Protein AF-A0A0F9N1C0-F1 (afdb_monomer)

Mean predicted aligned error: 7.87 Å

Sequence (178 aa):
MPGGLVKVCFVMYVRGNIEYGINNFVDNTDGTISDNATGLMWSKADSGTGMNWEDALAWVQVKNIENYLGNDDWRLPNIKELQSIVNYSRAPDITDSAAIDPIFETTELTTDDFPYDNGIYGYYWSSTSHFEGAGADHACYIAFGEALGYMNYGGEIVLQDVHGAGCQRSDPKSGDPT

Solvent-accessible surface area (backbone atoms only — not comparable to full-atom values): 10794 Å² total; per-residue (Å²): 138,91,80,88,74,86,78,86,79,85,81,83,80,84,77,82,62,79,63,69,85,50,77,42,77,40,80,68,85,67,59,37,27,40,28,73,64,80,74,48,75,40,68,28,57,65,82,81,64,91,69,51,53,54,54,49,54,51,50,34,55,50,38,23,76,67,36,46,86,81,40,60,80,66,67,65,43,42,54,66,61,55,56,59,56,43,29,88,93,35,19,28,93,79,60,71,33,50,10,43,59,84,84,47,47,75,54,72,59,70,49,92,85,44,102,54,91,74,45,41,32,56,68,47,68,24,67,33,61,40,74,55,97,94,43,63,60,24,27,27,28,39,24,26,2,57,32,70,43,80,42,74,67,91,85,46,78,42,80,38,68,73,65,38,46,60,31,78,51,67,45,54,37,68,80,80,79,124

pLDDT: mean 86.86, std 13.72, range [46.12, 98.75]

Organism: NCBI:txid412755

Secondary structure (DSSP, 8-state):
--------PPP----S-SSTT---EEE-SSSEEEETTTTEEEESB--SS---HHHHHHHHHHHHHTTGGG-S---PPPHHHHHHTB-TT--HHHHSS-SB-TTSBPPBPPTTS-S-SS--B-EEEEEEEEEETTEEEEEEEEESS--EEEEEETTEEEEEESS-TT-EEEEESSS---

InterPro domains:
  IPR011460 Lcl, C-terminal [PF07603] (31-149)

Foldseek 3Di:
DDDDDDDDDDDDDPPDPPCVLDWDWDDPVLQKIQTPSVRDIDRQEDPLDDDFQQVVQVVLCVCLVVCPSVHNPDDFAAPVVQLSQFQPCDACVRHQDFRGDPSHDWHADAPPPHPDGGFATDKGWHPAFDDDDPDSQKTKIFGRTADWDWDDDPNDTDIDRPATHSDIDIAGRDDDRD

Nearest PDB structures (foldseek):
  5wqv-assembly1_A  TM=4.234E-01  e=7.147E+00  Escherichia coli BW2952
  6yft-assembly1_AA  TM=2.684E-01  e=2.631E+00  Wenzhou levi-like virus 1

Structure (mmCIF, N/CA/C/O backbone):
data_AF-A0A0F9N1C0-F1
#
_entry.id   AF-A0A0F9N1C0-F1
#
loop_
_atom_site.group_PDB
_atom_site.id
_atom_site.type_symbol
_atom_site.label_atom_id
_atom_site.label_alt_id
_atom_site.label_comp_id
_atom_site.label_asym_id
_atom_site.label_entity_id
_atom_site.label_seq_id
_atom_site.pdbx_PDB_ins_code
_atom_site.Cartn_x
_atom_site.Cartn_y
_atom_site.Cartn_z
_atom_site.occupancy
_atom_site.B_iso_or_equiv
_atom_site.auth_seq_id
_atom_site.auth_comp_id
_atom_site.auth_asym_id
_atom_site.auth_atom_id
_atom_site.pdbx_PDB_model_num
ATOM 1 N N . MET A 1 1 ? 33.502 -38.539 -5.978 1.00 46.12 1 MET A N 1
ATOM 2 C CA . MET A 1 1 ? 32.581 -37.393 -5.820 1.00 46.12 1 MET A CA 1
ATOM 3 C C . MET A 1 1 ? 31.607 -37.726 -4.693 1.00 46.12 1 MET A C 1
ATOM 5 O O . MET A 1 1 ? 30.725 -38.541 -4.932 1.00 46.12 1 MET A O 1
ATOM 9 N N . PRO A 1 2 ? 31.798 -37.240 -3.454 1.00 50.47 2 PRO A N 1
ATOM 10 C CA . PRO A 1 2 ? 30.883 -37.542 -2.356 1.00 50.47 2 PRO A CA 1
ATOM 11 C C . PRO A 1 2 ? 29.757 -36.498 -2.257 1.00 50.47 2 PRO A C 1
ATOM 13 O O . PRO A 1 2 ? 30.021 -35.303 -2.344 1.00 50.47 2 PRO A O 1
ATOM 16 N N . GLY A 1 3 ? 28.521 -36.953 -2.006 1.00 52.41 3 GLY A N 1
ATOM 17 C CA . GLY A 1 3 ? 27.583 -36.199 -1.160 1.00 52.41 3 GLY A CA 1
ATOM 18 C C . GLY A 1 3 ? 26.304 -35.603 -1.763 1.00 52.41 3 GLY A C 1
ATOM 19 O O . GLY A 1 3 ? 25.709 -34.748 -1.116 1.00 52.41 3 GLY A O 1
ATOM 20 N N . GLY A 1 4 ? 25.839 -36.012 -2.946 1.00 54.47 4 GLY A N 1
ATOM 21 C CA . GLY A 1 4 ? 24.531 -35.562 -3.448 1.00 54.47 4 GLY A CA 1
ATOM 22 C C . GLY A 1 4 ? 23.372 -36.223 -2.693 1.00 54.47 4 GLY A C 1
ATOM 23 O O . GLY A 1 4 ? 22.970 -37.327 -3.046 1.00 54.47 4 GLY A O 1
ATOM 24 N N . LEU A 1 5 ? 22.839 -35.579 -1.651 1.00 65.94 5 LEU A N 1
ATOM 25 C CA . LEU A 1 5 ? 21.594 -36.015 -1.010 1.00 65.94 5 LEU A CA 1
ATOM 26 C C . LEU A 1 5 ? 20.411 -35.725 -1.941 1.00 65.94 5 LEU A C 1
ATOM 28 O O . LEU A 1 5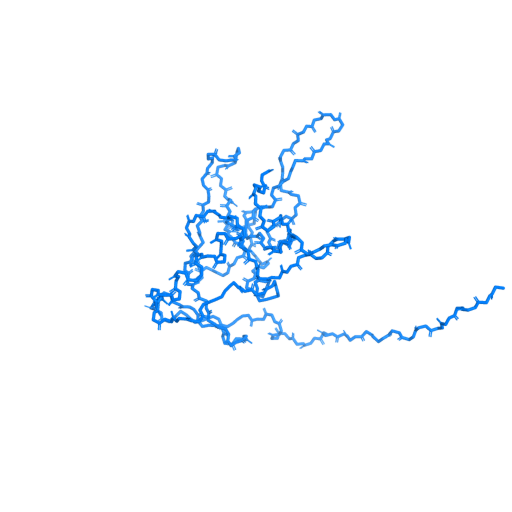 ? 20.224 -34.591 -2.385 1.00 65.94 5 LEU A O 1
ATOM 32 N N . VAL A 1 6 ? 19.592 -36.744 -2.208 1.00 73.19 6 VAL A N 1
ATOM 33 C CA . VAL A 1 6 ? 18.300 -36.581 -2.884 1.00 73.19 6 VAL A CA 1
ATOM 34 C C . VAL A 1 6 ? 17.399 -35.751 -1.970 1.00 73.19 6 VAL A C 1
ATOM 36 O O . VAL A 1 6 ? 17.014 -36.206 -0.894 1.00 73.19 6 VAL A O 1
ATOM 39 N N . LYS A 1 7 ? 17.079 -34.520 -2.376 1.00 66.75 7 LYS A N 1
ATOM 40 C CA . LYS A 1 7 ? 16.093 -33.687 -1.683 1.00 66.75 7 LYS A CA 1
ATOM 41 C C . LYS A 1 7 ? 14.708 -34.031 -2.213 1.00 66.75 7 LYS A C 1
ATOM 43 O O . LYS A 1 7 ? 14.438 -33.868 -3.400 1.00 66.75 7 LYS A O 1
ATOM 48 N N . VAL A 1 8 ? 13.837 -34.503 -1.330 1.00 75.00 8 VAL A N 1
ATOM 49 C CA . VAL A 1 8 ? 12.409 -34.619 -1.623 1.00 75.00 8 VAL A CA 1
ATOM 50 C C . VAL A 1 8 ? 11.790 -33.248 -1.382 1.00 75.00 8 VAL A C 1
ATOM 52 O O . VAL A 1 8 ? 11.724 -32.786 -0.245 1.00 75.00 8 VAL A O 1
ATOM 55 N N . CYS A 1 9 ? 11.378 -32.583 -2.458 1.00 72.25 9 CYS A N 1
ATOM 56 C CA . CYS A 1 9 ? 10.601 -31.352 -2.386 1.00 72.25 9 CYS A CA 1
ATOM 57 C C . CYS A 1 9 ? 9.117 -31.708 -2.475 1.00 72.25 9 CYS A C 1
ATOM 59 O O . CYS A 1 9 ? 8.697 -32.389 -3.410 1.00 72.25 9 CYS A O 1
ATOM 61 N N . PHE A 1 10 ? 8.323 -31.223 -1.526 1.00 73.38 10 PHE A N 1
ATOM 62 C CA . PHE A 1 10 ? 6.870 -31.272 -1.617 1.00 73.38 10 PHE A CA 1
ATOM 63 C C . PHE A 1 10 ? 6.391 -29.957 -2.224 1.00 73.38 10 PHE A C 1
ATOM 65 O O . PHE A 1 10 ? 6.697 -28.885 -1.707 1.00 73.38 10 PHE A O 1
ATOM 72 N N . VAL A 1 11 ? 5.655 -30.040 -3.328 1.00 65.19 11 VAL A N 1
ATOM 73 C CA . VAL A 1 11 ? 4.912 -28.903 -3.874 1.00 65.19 11 VAL A CA 1
ATOM 74 C C . VAL A 1 11 ? 3.458 -29.044 -3.448 1.00 65.19 11 VAL A C 1
ATOM 76 O O . VAL A 1 11 ? 2.825 -30.069 -3.696 1.00 65.19 11 VAL A O 1
ATOM 79 N N . MET A 1 12 ? 2.923 -28.025 -2.782 1.00 64.25 12 MET A N 1
ATOM 80 C CA . MET A 1 12 ? 1.485 -27.917 -2.554 1.00 64.25 12 MET A CA 1
ATOM 81 C C . MET A 1 12 ? 0.879 -27.163 -3.734 1.00 64.25 12 MET A C 1
ATOM 83 O O . MET A 1 12 ? 1.127 -25.973 -3.910 1.00 64.25 12 MET A O 1
ATOM 87 N N . TYR A 1 13 ? 0.089 -27.850 -4.556 1.00 57.56 13 TYR A N 1
ATOM 88 C CA . TYR A 1 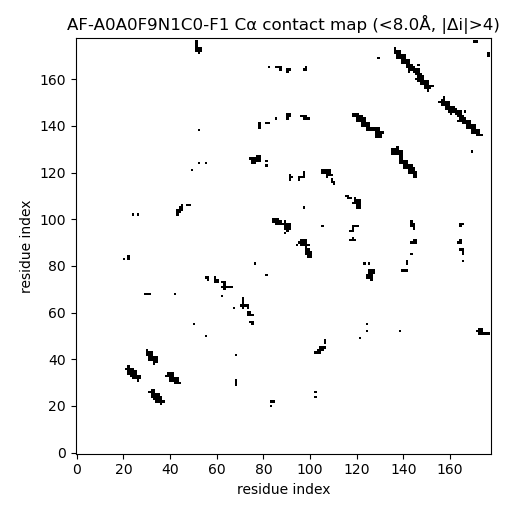13 ? -0.734 -27.186 -5.562 1.00 57.56 13 TYR A CA 1
ATOM 89 C C . TYR A 1 13 ? -1.980 -26.621 -4.873 1.00 57.56 13 TYR A C 1
ATOM 91 O O . TYR A 1 13 ? -2.945 -27.343 -4.654 1.00 57.56 13 TYR A O 1
ATOM 99 N N . VAL A 1 14 ? -1.983 -25.325 -4.564 1.00 63.31 14 VAL A N 1
ATOM 100 C CA . VAL A 1 14 ? -3.166 -24.582 -4.080 1.00 63.31 14 VAL A CA 1
ATOM 101 C C . VAL A 1 14 ? -4.111 -24.214 -5.235 1.00 63.31 14 VAL A C 1
ATOM 103 O O . VAL A 1 14 ? -4.570 -23.086 -5.360 1.00 63.31 14 VAL A O 1
ATOM 106 N N . ARG A 1 15 ? -4.412 -25.163 -6.131 1.00 62.19 15 ARG A N 1
ATOM 107 C CA . ARG A 1 15 ? -5.479 -24.966 -7.127 1.00 62.19 15 ARG A CA 1
ATOM 108 C C . ARG A 1 15 ? -6.811 -25.421 -6.540 1.00 62.19 15 ARG A C 1
ATOM 110 O O . ARG A 1 15 ? -6.914 -26.550 -6.074 1.00 62.19 15 ARG A O 1
ATOM 117 N N . GLY A 1 16 ? -7.817 -24.549 -6.608 1.00 55.53 16 GLY A N 1
ATOM 118 C CA . GLY A 1 16 ? -9.206 -24.853 -6.247 1.00 55.53 16 GLY A CA 1
ATOM 119 C C . GLY A 1 16 ? -9.789 -23.998 -5.123 1.00 55.53 16 GLY A C 1
ATOM 120 O O . GLY A 1 16 ? -11.008 -23.955 -4.997 1.00 55.53 16 GLY A O 1
ATOM 121 N N . ASN A 1 17 ? -8.966 -23.279 -4.351 1.00 60.09 17 ASN A N 1
ATOM 122 C CA . ASN A 1 17 ? -9.481 -22.252 -3.450 1.00 60.09 17 ASN A CA 1
ATOM 123 C C . ASN A 1 17 ? -9.680 -20.953 -4.238 1.00 60.09 17 ASN A C 1
ATOM 125 O O . ASN A 1 17 ? -8.744 -20.172 -4.382 1.00 60.09 17 ASN A O 1
ATOM 129 N N . ILE A 1 18 ? -10.884 -20.763 -4.781 1.00 67.62 18 ILE A N 1
ATOM 130 C CA . ILE A 1 18 ? -11.251 -19.520 -5.470 1.00 67.62 18 ILE A CA 1
ATOM 131 C C . ILE A 1 18 ? -11.403 -18.345 -4.503 1.00 67.62 18 ILE A C 1
ATOM 133 O O . ILE A 1 18 ? -11.363 -17.215 -4.956 1.00 67.62 18 ILE A O 1
ATOM 137 N N . GLU A 1 19 ? -11.564 -18.602 -3.203 1.00 67.62 19 GLU A N 1
ATOM 138 C CA . GLU A 1 19 ? -11.716 -17.569 -2.173 1.00 67.62 19 GLU A CA 1
ATOM 139 C C . GLU A 1 19 ? -10.362 -17.019 -1.706 1.00 67.62 19 GLU A C 1
ATOM 141 O O . GLU A 1 19 ? -10.294 -15.926 -1.148 1.00 67.62 19 GLU A O 1
ATOM 146 N N . TYR A 1 20 ? -9.262 -17.747 -1.944 1.00 59.25 20 TYR A N 1
ATOM 147 C CA . TYR A 1 20 ? -7.925 -17.272 -1.596 1.00 59.25 20 TYR A CA 1
ATOM 148 C C . TYR A 1 20 ? -7.565 -16.041 -2.431 1.00 59.25 20 TYR A C 1
ATOM 150 O O . TYR A 1 20 ? -7.417 -16.137 -3.648 1.00 59.25 20 TYR A O 1
ATOM 158 N N . GLY A 1 21 ? -7.395 -14.901 -1.760 1.00 67.50 21 GLY A N 1
ATOM 159 C CA . GLY A 1 21 ? -7.120 -13.619 -2.410 1.00 67.50 21 GLY A CA 1
ATOM 160 C C . GLY A 1 21 ? -8.369 -12.867 -2.878 1.00 67.50 21 GLY A C 1
ATOM 161 O O . GLY A 1 21 ? -8.228 -11.855 -3.557 1.00 67.50 21 GLY A O 1
ATOM 162 N N . ILE A 1 22 ? -9.579 -13.323 -2.527 1.00 82.88 22 ILE A N 1
ATOM 163 C CA . ILE A 1 22 ? -10.780 -12.489 -2.643 1.00 82.88 22 ILE A CA 1
ATOM 164 C C . ILE A 1 22 ? -10.881 -11.639 -1.380 1.00 82.88 22 ILE A C 1
ATOM 166 O O . ILE A 1 22 ? -11.230 -12.138 -0.310 1.00 82.88 22 ILE A O 1
ATOM 170 N N . ASN A 1 23 ? -10.589 -10.351 -1.520 1.00 89.50 23 ASN A N 1
ATOM 171 C CA . ASN A 1 23 ? -10.806 -9.384 -0.454 1.00 89.50 23 ASN A CA 1
ATOM 172 C C . ASN A 1 23 ? -12.304 -9.194 -0.183 1.00 89.50 23 ASN A C 1
ATOM 174 O O . ASN A 1 23 ? -13.131 -9.279 -1.093 1.00 89.50 23 ASN A O 1
ATOM 178 N N . ASN A 1 24 ? -12.652 -8.909 1.071 1.00 94.31 24 ASN A N 1
ATOM 179 C CA . ASN A 1 24 ? -14.023 -8.609 1.474 1.00 94.31 24 ASN A CA 1
ATOM 180 C C . ASN A 1 24 ? -14.038 -7.309 2.278 1.00 94.31 24 ASN A C 1
ATOM 182 O O . ASN A 1 24 ? -14.092 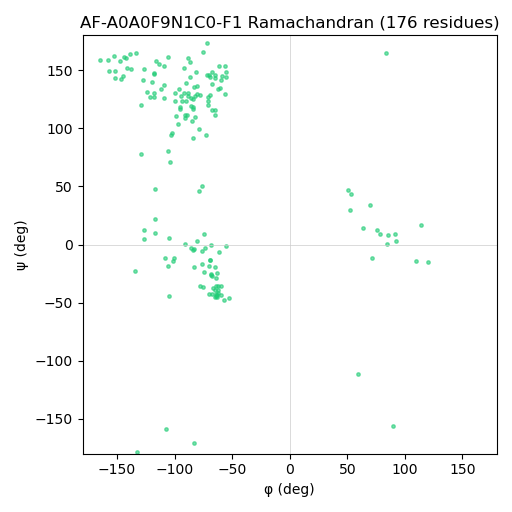-7.323 3.511 1.00 94.31 24 ASN A O 1
ATOM 186 N N . PHE A 1 25 ? -13.946 -6.202 1.542 1.00 97.75 25 PHE A N 1
ATOM 187 C CA . PHE A 1 25 ? -13.893 -4.857 2.094 1.00 97.75 25 PHE A CA 1
ATOM 188 C C . PHE A 1 25 ? -15.286 -4.313 2.417 1.00 97.75 25 PHE A C 1
ATOM 190 O O . PHE A 1 25 ? -16.213 -4.410 1.611 1.00 97.75 25 PHE A O 1
ATOM 197 N N . VAL A 1 26 ? -15.418 -3.695 3.587 1.00 98.38 26 VAL A N 1
ATOM 198 C CA . VAL A 1 26 ? -16.622 -2.989 4.034 1.00 98.38 26 VAL A CA 1
ATOM 199 C C . VAL A 1 26 ? -16.218 -1.599 4.512 1.00 98.38 26 VAL A C 1
ATOM 201 O O . VAL A 1 26 ? -15.426 -1.478 5.442 1.00 98.38 26 VAL A O 1
ATOM 204 N N . ASP A 1 27 ? -16.766 -0.560 3.882 1.00 98.25 27 ASP A N 1
ATOM 205 C CA . ASP A 1 27 ? -16.615 0.826 4.338 1.00 98.25 27 ASP A CA 1
ATOM 206 C C . ASP A 1 27 ? -17.423 1.012 5.629 1.00 98.25 27 ASP A C 1
ATOM 208 O O . ASP A 1 27 ? -18.642 0.813 5.642 1.00 98.25 27 ASP A O 1
ATOM 212 N N . ASN A 1 28 ? -16.747 1.387 6.714 1.00 98.38 28 ASN A N 1
ATOM 213 C CA . ASN A 1 28 ? -17.382 1.610 8.011 1.00 98.38 28 ASN A CA 1
ATOM 214 C C . ASN A 1 28 ? -18.007 3.012 8.122 1.00 98.38 28 ASN A C 1
ATOM 216 O O . ASN A 1 28 ? -18.673 3.319 9.110 1.00 98.38 28 ASN A O 1
ATOM 220 N N . THR A 1 29 ? -17.847 3.864 7.102 1.00 97.75 29 THR A N 1
ATOM 221 C CA . THR A 1 29 ? -18.351 5.247 7.010 1.00 97.75 29 THR A CA 1
ATOM 222 C C . THR A 1 29 ? -17.775 6.219 8.043 1.00 97.75 29 THR A C 1
ATOM 224 O O . THR A 1 29 ? -18.268 7.335 8.198 1.00 97.75 29 THR A O 1
ATOM 227 N N . ASP A 1 30 ? -16.699 5.821 8.718 1.00 97.88 30 ASP A N 1
ATOM 228 C CA . ASP A 1 30 ? -15.969 6.594 9.727 1.00 97.88 30 ASP A CA 1
ATOM 229 C C . ASP A 1 30 ? -14.518 6.901 9.311 1.00 97.88 30 ASP A C 1
ATOM 231 O O . ASP A 1 30 ? -13.735 7.403 10.113 1.00 97.88 30 ASP A O 1
ATOM 235 N N . GLY A 1 31 ? -14.167 6.619 8.052 1.00 98.25 31 GLY A N 1
ATOM 236 C CA . GLY A 1 31 ? -12.806 6.733 7.527 1.00 98.25 31 GLY A CA 1
ATOM 237 C C . GLY A 1 31 ? -11.992 5.440 7.614 1.00 98.25 31 GLY A C 1
ATOM 238 O O . GLY A 1 31 ? -10.827 5.445 7.217 1.00 98.25 31 GLY A O 1
ATOM 239 N N . THR A 1 32 ? -12.581 4.336 8.085 1.00 98.62 32 THR A N 1
ATOM 240 C CA . THR A 1 32 ? -11.948 3.010 8.117 1.00 98.62 32 THR A CA 1
ATOM 241 C C . THR A 1 32 ? -12.632 2.007 7.182 1.00 98.62 32 THR A C 1
ATOM 243 O O . THR A 1 32 ? -13.812 2.129 6.843 1.00 98.62 32 THR A O 1
ATOM 246 N N . ILE A 1 33 ? -11.875 0.993 6.762 1.00 98.75 33 ILE A N 1
ATOM 247 C CA . ILE A 1 33 ? -12.347 -0.135 5.955 1.00 98.75 33 ILE A CA 1
ATOM 248 C C . ILE A 1 33 ? -12.073 -1.427 6.716 1.00 98.75 33 ILE A C 1
ATOM 250 O O . ILE A 1 33 ? -10.932 -1.706 7.081 1.00 98.75 33 ILE A O 1
ATOM 254 N N . SER A 1 34 ? -13.101 -2.250 6.903 1.00 98.19 34 SER A N 1
ATOM 255 C CA . SER A 1 34 ? -12.952 -3.609 7.428 1.00 98.19 34 SER A CA 1
ATOM 256 C C . SER A 1 34 ? -12.631 -4.577 6.292 1.00 98.19 34 SER A C 1
ATOM 258 O O . SER A 1 34 ? -13.398 -4.659 5.336 1.00 98.19 34 SER A O 1
ATOM 260 N N . ASP A 1 35 ? -11.550 -5.347 6.400 1.00 96.88 35 ASP A N 1
ATOM 261 C CA . ASP A 1 35 ? -11.250 -6.464 5.503 1.00 96.88 35 ASP A CA 1
ATOM 262 C C . ASP A 1 35 ? -11.600 -7.793 6.183 1.00 96.88 35 ASP A C 1
ATOM 264 O O . ASP A 1 35 ? -10.815 -8.379 6.932 1.00 96.88 35 ASP A O 1
ATOM 268 N N . ASN A 1 36 ? -12.799 -8.300 5.900 1.00 94.44 36 ASN A N 1
ATOM 269 C CA . ASN A 1 36 ? -13.299 -9.537 6.499 1.00 94.44 36 ASN A CA 1
ATOM 270 C C . ASN A 1 36 ? -12.549 -10.793 6.020 1.00 94.44 36 ASN A C 1
ATOM 272 O O . ASN A 1 36 ? -12.728 -11.856 6.615 1.00 94.44 36 ASN A O 1
ATOM 276 N N . ALA A 1 37 ? -11.744 -10.707 4.952 1.00 91.56 37 ALA A N 1
ATOM 277 C CA . ALA A 1 37 ? -10.955 -11.838 4.468 1.00 91.56 37 ALA A CA 1
ATOM 278 C C . ALA A 1 37 ? -9.702 -12.066 5.329 1.00 91.56 37 ALA A C 1
ATOM 280 O O . ALA A 1 37 ? -9.311 -13.212 5.565 1.00 91.56 37 ALA A O 1
ATOM 281 N N . THR A 1 38 ? -9.091 -10.988 5.827 1.00 91.56 38 THR A N 1
ATOM 282 C CA . THR A 1 38 ? -7.870 -11.039 6.651 1.00 91.56 38 THR A CA 1
ATOM 283 C C . THR A 1 38 ? -8.125 -10.768 8.134 1.00 91.56 38 THR A C 1
ATOM 285 O O . THR A 1 38 ? -7.297 -11.127 8.972 1.00 91.56 38 THR A O 1
ATOM 288 N N . GLY A 1 39 ? -9.271 -10.170 8.472 1.00 93.56 39 GLY A N 1
ATOM 289 C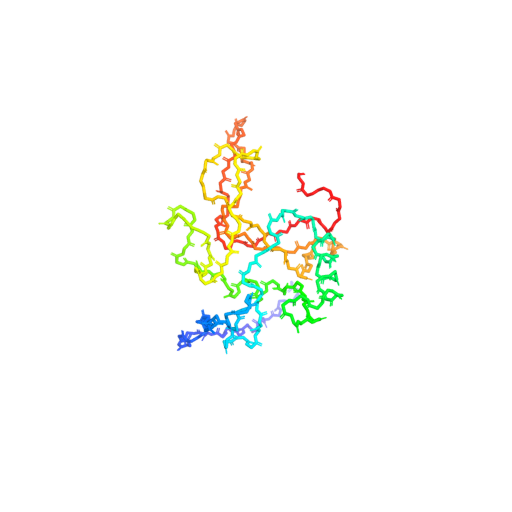 CA . GLY A 1 39 ? -9.580 -9.678 9.814 1.00 93.56 39 GLY A CA 1
ATOM 290 C C . GLY A 1 39 ? -8.868 -8.367 10.160 1.00 93.56 39 GLY A C 1
ATOM 291 O O . GLY A 1 39 ? -8.828 -7.997 11.332 1.00 93.56 39 GLY A O 1
ATOM 292 N N . LEU A 1 40 ? -8.280 -7.691 9.169 1.00 96.62 40 LEU A N 1
ATOM 293 C CA . LEU A 1 40 ? -7.624 -6.399 9.337 1.00 96.62 40 LEU A CA 1
ATOM 294 C C . LEU A 1 40 ? -8.615 -5.243 9.171 1.00 96.62 40 LEU A C 1
ATOM 296 O O . LEU A 1 40 ? -9.671 -5.377 8.552 1.00 96.62 40 LEU A O 1
ATOM 300 N N . MET A 1 41 ? -8.226 -4.087 9.697 1.00 97.88 41 MET A N 1
ATOM 301 C CA . MET A 1 41 ? -8.858 -2.803 9.426 1.00 97.88 41 MET A CA 1
ATOM 302 C C . MET A 1 41 ? -7.822 -1.876 8.799 1.00 97.88 41 MET A C 1
ATOM 304 O O . MET A 1 41 ? -6.661 -1.861 9.211 1.00 97.88 41 MET A O 1
ATOM 308 N N . TRP A 1 42 ? -8.249 -1.104 7.810 1.00 98.31 42 TRP A N 1
ATOM 309 C CA . TRP A 1 42 ? -7.411 -0.166 7.078 1.00 98.31 42 TRP A CA 1
ATOM 310 C C . TRP A 1 42 ? -7.928 1.258 7.265 1.00 98.31 42 TRP A C 1
ATOM 312 O O . TRP A 1 42 ? -9.139 1.468 7.358 1.00 98.31 42 TRP A O 1
ATOM 322 N N . SER A 1 43 ? -7.030 2.247 7.279 1.00 98.12 43 SER A N 1
ATOM 323 C CA . SER A 1 43 ? -7.443 3.624 7.016 1.00 98.12 43 SER A CA 1
ATOM 324 C C . SER A 1 43 ? -7.879 3.726 5.557 1.00 98.12 43 SER A C 1
ATOM 326 O O . SER A 1 43 ? -7.252 3.145 4.670 1.00 98.12 43 SER A O 1
ATOM 328 N N . LYS A 1 44 ? -8.975 4.440 5.303 1.00 98.31 44 LYS A N 1
ATOM 329 C CA . LYS A 1 44 ? -9.495 4.618 3.946 1.00 98.31 44 LYS A CA 1
ATOM 330 C C . LYS A 1 44 ? -8.590 5.511 3.104 1.00 98.31 44 LYS A C 1
ATOM 332 O O . LYS A 1 44 ? -8.336 5.185 1.950 1.00 98.31 44 LYS A O 1
ATOM 337 N N . ALA A 1 45 ? -8.112 6.599 3.700 1.00 96.75 45 ALA A N 1
ATOM 338 C CA . ALA A 1 45 ? -7.151 7.510 3.098 1.00 96.75 45 ALA A CA 1
ATOM 339 C C . ALA A 1 45 ? -5.712 7.118 3.449 1.00 96.75 45 ALA A C 1
ATOM 341 O O . ALA A 1 45 ? -5.446 6.545 4.515 1.00 96.75 45 ALA A O 1
ATOM 342 N N . ASP A 1 46 ? -4.793 7.464 2.551 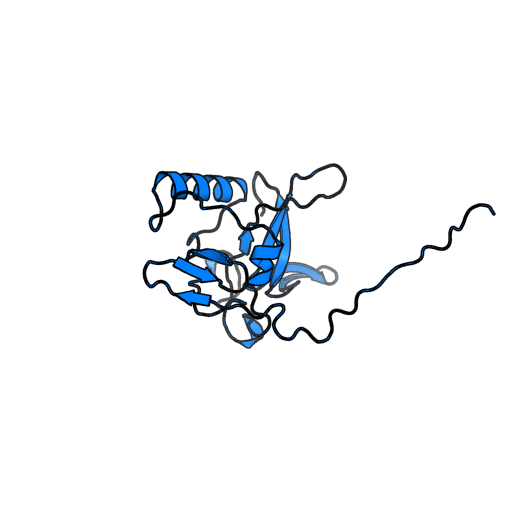1.00 95.12 46 ASP A N 1
ATOM 343 C CA . ASP A 1 46 ? -3.359 7.383 2.795 1.00 95.12 46 ASP A CA 1
ATOM 344 C C . ASP A 1 46 ? -2.803 8.610 3.545 1.00 95.12 46 ASP A C 1
ATOM 346 O O . ASP A 1 46 ? -3.537 9.441 4.084 1.00 95.12 46 ASP A O 1
ATOM 350 N N . SER A 1 47 ? -1.475 8.703 3.640 1.00 93.00 47 SER A N 1
ATOM 351 C CA . SER A 1 47 ? -0.791 9.800 4.326 1.00 93.00 47 SER A CA 1
ATOM 352 C C . SER A 1 47 ? -0.896 11.148 3.610 1.00 93.00 47 SER A C 1
ATOM 354 O O . SER A 1 47 ? -0.528 12.159 4.207 1.00 93.00 47 SER A O 1
ATOM 356 N N . GLY A 1 48 ? -1.334 11.188 2.347 1.00 90.81 48 GLY A N 1
ATOM 357 C CA . GLY A 1 48 ? -1.400 12.400 1.526 1.00 90.81 48 GLY A CA 1
ATOM 358 C C . GLY A 1 48 ? -0.049 12.949 1.058 1.00 90.81 48 GLY A C 1
ATOM 359 O O . GLY A 1 48 ? -0.006 13.841 0.216 1.00 90.81 48 GLY A O 1
ATOM 360 N N . THR A 1 49 ? 1.062 12.451 1.601 1.00 87.81 49 THR A N 1
ATOM 361 C CA . THR A 1 49 ? 2.417 12.932 1.311 1.00 87.81 49 THR A CA 1
ATOM 362 C C . THR A 1 49 ? 3.421 11.787 1.318 1.00 87.81 49 THR A C 1
ATOM 364 O O . THR A 1 49 ? 3.319 10.875 2.148 1.00 87.81 49 THR A O 1
ATOM 367 N N . GLY A 1 50 ? 4.426 11.880 0.444 1.00 87.25 50 GLY A N 1
ATOM 368 C CA . GLY A 1 50 ? 5.587 10.992 0.445 1.00 87.25 50 GLY A CA 1
ATOM 369 C C . GLY A 1 50 ? 6.431 11.148 1.712 1.00 87.25 50 GLY A C 1
ATOM 370 O O . GLY A 1 50 ? 6.529 12.231 2.287 1.00 87.25 50 GLY A O 1
ATOM 371 N N . MET A 1 51 ? 7.019 10.043 2.162 1.00 90.88 51 MET A N 1
ATOM 372 C CA . MET A 1 51 ? 7.811 9.958 3.389 1.00 90.88 51 MET A CA 1
ATOM 373 C C . MET A 1 51 ? 8.852 8.848 3.253 1.00 90.88 51 MET A C 1
ATOM 375 O O . MET A 1 51 ? 8.602 7.847 2.575 1.00 90.88 51 MET A O 1
ATOM 379 N N . ASN A 1 52 ? 10.004 8.997 3.909 1.00 92.94 52 ASN A N 1
ATOM 380 C CA . ASN A 1 52 ? 10.916 7.867 4.081 1.00 92.94 52 ASN A CA 1
ATOM 381 C C . ASN A 1 52 ? 10.332 6.871 5.107 1.00 92.94 52 ASN A C 1
ATOM 383 O O . ASN A 1 52 ? 9.297 7.114 5.736 1.00 92.94 52 ASN A O 1
ATOM 387 N N . TRP A 1 53 ? 10.989 5.727 5.272 1.00 95.19 53 TRP A N 1
ATOM 388 C CA . TRP A 1 53 ? 10.475 4.667 6.137 1.00 95.19 53 TRP A CA 1
ATOM 389 C C . TRP A 1 53 ? 10.452 5.037 7.633 1.00 95.19 53 TRP A C 1
ATOM 391 O O . TRP A 1 53 ? 9.516 4.665 8.345 1.00 95.19 53 TRP A O 1
ATOM 401 N N . GLU A 1 54 ? 11.450 5.777 8.124 1.00 94.56 54 GLU A N 1
ATOM 402 C CA . GLU A 1 54 ? 11.491 6.273 9.508 1.00 94.56 54 GLU A CA 1
ATOM 403 C C . GLU A 1 54 ? 10.348 7.253 9.800 1.00 94.56 54 GLU A C 1
ATOM 405 O O . GLU A 1 54 ? 9.655 7.114 10.812 1.00 94.56 54 GLU A O 1
ATOM 410 N N . ASP A 1 55 ? 10.098 8.186 8.883 1.00 95.12 55 ASP A N 1
ATOM 411 C CA . ASP A 1 55 ? 8.997 9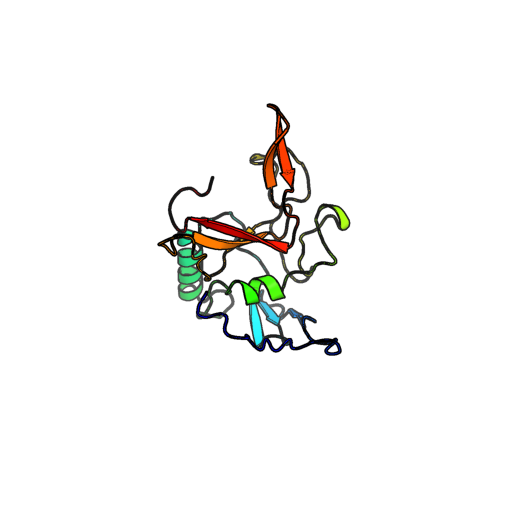.142 8.959 1.00 95.12 55 ASP A CA 1
ATOM 412 C C . ASP A 1 55 ? 7.642 8.426 8.900 1.00 95.12 55 ASP A C 1
ATOM 414 O O . ASP A 1 55 ? 6.725 8.796 9.631 1.00 95.12 55 ASP A O 1
ATOM 418 N N . ALA A 1 56 ? 7.522 7.347 8.120 1.00 96.25 56 ALA A N 1
ATOM 419 C CA . ALA A 1 56 ? 6.322 6.510 8.088 1.00 96.25 56 ALA A CA 1
ATOM 420 C C . ALA A 1 56 ? 6.045 5.815 9.422 1.00 96.25 56 ALA A C 1
ATOM 422 O O . ALA A 1 56 ? 4.907 5.800 9.901 1.00 96.25 56 ALA A O 1
ATOM 423 N N . LEU A 1 57 ? 7.080 5.275 10.069 1.00 96.25 57 LEU A N 1
ATOM 424 C CA . LEU A 1 57 ? 6.937 4.729 11.416 1.00 96.25 57 LEU A CA 1
ATOM 425 C C . LEU A 1 57 ? 6.542 5.810 12.422 1.00 96.25 57 LEU A C 1
ATOM 427 O O . LEU A 1 57 ? 5.635 5.585 13.225 1.00 96.25 57 LEU A O 1
ATOM 431 N N . ALA A 1 58 ? 7.196 6.971 12.378 1.00 96.88 58 ALA A N 1
ATOM 432 C CA . ALA A 1 58 ? 6.898 8.085 13.270 1.00 96.88 58 ALA A CA 1
ATOM 433 C C . ALA A 1 58 ? 5.464 8.600 13.075 1.00 96.88 58 ALA A C 1
ATOM 435 O O . ALA A 1 58 ? 4.758 8.828 14.058 1.00 96.88 58 ALA A O 1
ATOM 436 N N . TRP A 1 59 ? 5.008 8.709 11.826 1.00 97.19 59 TRP A N 1
ATOM 437 C CA . TRP A 1 59 ? 3.652 9.119 11.473 1.00 97.19 59 TRP A CA 1
ATOM 438 C C . TRP A 1 59 ? 2.611 8.208 12.123 1.00 97.19 59 TRP A C 1
ATOM 440 O O . TRP A 1 59 ? 1.706 8.695 12.799 1.00 97.19 59 TRP A O 1
ATOM 450 N N . VAL A 1 60 ? 2.787 6.888 12.020 1.00 97.94 60 VAL A N 1
ATOM 451 C CA . VAL A 1 60 ? 1.903 5.910 12.667 1.00 97.94 60 VAL A CA 1
ATOM 452 C C . VAL A 1 60 ? 1.879 6.091 14.189 1.00 97.94 60 VAL A C 1
ATOM 454 O O . VAL A 1 60 ? 0.808 6.068 14.792 1.00 97.94 60 VAL A O 1
ATOM 457 N N . GLN A 1 61 ? 3.037 6.307 14.827 1.00 98.19 61 GLN A N 1
ATOM 458 C CA . GLN A 1 61 ? 3.081 6.534 16.278 1.00 98.19 61 GLN A CA 1
ATOM 459 C C . GLN A 1 61 ? 2.315 7.798 16.682 1.00 98.19 61 GLN A C 1
ATOM 461 O O . GLN A 1 61 ? 1.601 7.793 17.684 1.00 98.19 61 GLN A O 1
ATOM 466 N N . VAL A 1 62 ? 2.420 8.868 15.889 1.00 98.31 62 VAL A N 1
ATOM 467 C CA . VAL A 1 62 ? 1.640 10.092 16.102 1.00 98.31 62 VAL A CA 1
ATOM 468 C C . VAL A 1 62 ? 0.144 9.809 15.954 1.00 98.31 62 VAL A C 1
ATOM 470 O O . VAL A 1 62 ? -0.625 10.219 16.819 1.00 98.31 62 VAL A O 1
ATOM 473 N N . LYS A 1 63 ? -0.277 9.044 14.937 1.00 98.38 63 LYS A N 1
ATOM 474 C CA . LYS A 1 63 ? -1.689 8.658 14.754 1.00 98.38 63 LYS A CA 1
ATOM 475 C C . LYS A 1 63 ? -2.258 7.864 15.920 1.00 98.38 63 LYS A C 1
ATOM 477 O O . LYS A 1 63 ? -3.398 8.111 16.309 1.00 98.38 63 LYS A O 1
ATOM 482 N N . ASN A 1 64 ? -1.454 7.010 16.541 1.00 98.56 64 ASN A N 1
ATOM 483 C CA . ASN A 1 64 ? -1.866 6.305 17.752 1.00 98.56 64 ASN A CA 1
ATOM 484 C C . ASN A 1 64 ? -2.046 7.246 18.947 1.00 98.56 64 ASN A C 1
ATOM 486 O O . ASN A 1 64 ? -3.047 7.164 19.651 1.00 98.56 64 ASN A O 1
ATOM 490 N N . ILE A 1 65 ? -1.128 8.197 19.144 1.00 98.50 65 ILE A N 1
ATOM 491 C CA . ILE A 1 65 ? -1.248 9.212 20.206 1.00 98.50 65 ILE A CA 1
ATOM 492 C C . ILE A 1 65 ? -2.491 10.093 19.997 1.00 98.50 65 ILE A C 1
ATOM 494 O O . ILE A 1 65 ? -3.141 10.490 20.963 1.00 98.50 65 ILE A O 1
ATOM 498 N N . GLU A 1 66 ? -2.829 10.392 18.742 1.00 98.31 66 GLU A N 1
ATOM 499 C CA . GLU A 1 66 ? -4.000 11.188 18.357 1.00 98.31 66 GLU A CA 1
ATOM 500 C C . GLU A 1 66 ? -5.331 10.419 18.458 1.00 98.31 66 GLU A C 1
ATOM 502 O O . GLU A 1 66 ? -6.385 11.030 18.272 1.00 98.31 66 GLU A O 1
ATOM 507 N N . ASN A 1 67 ? -5.307 9.111 18.754 1.00 98.12 67 ASN A N 1
ATOM 508 C CA . ASN A 1 67 ? -6.466 8.218 18.655 1.00 98.12 67 ASN A CA 1
ATOM 509 C C . ASN A 1 67 ? -7.156 8.341 17.281 1.00 98.12 67 ASN A C 1
ATOM 511 O O . ASN A 1 67 ? -8.372 8.551 17.173 1.00 98.12 67 ASN A O 1
ATOM 515 N N . TYR A 1 68 ? -6.340 8.321 16.224 1.00 98.19 68 TYR A N 1
ATOM 516 C CA . TYR A 1 68 ? -6.762 8.551 14.849 1.00 98.19 68 TYR A CA 1
ATOM 517 C C . TYR A 1 68 ? -7.872 7.575 14.442 1.00 98.19 68 TYR A C 1
ATOM 519 O O . TYR A 1 68 ? -7.764 6.367 14.644 1.00 98.19 68 TYR A O 1
ATOM 527 N N . LEU A 1 69 ? -8.966 8.115 13.893 1.00 98.06 69 LEU A N 1
ATOM 528 C CA . LEU A 1 69 ? -10.177 7.356 13.541 1.00 98.06 69 LEU A CA 1
ATOM 529 C C . LEU A 1 69 ? -10.724 6.507 14.707 1.00 98.06 69 LEU A C 1
ATOM 531 O O . LEU A 1 69 ? -11.308 5.451 14.492 1.00 98.06 69 LEU A O 1
ATOM 535 N N . GLY A 1 70 ? -10.521 6.953 15.950 1.00 98.06 70 GLY A N 1
ATOM 536 C CA . GLY A 1 70 ? -11.005 6.262 17.144 1.00 98.06 70 GLY A CA 1
ATOM 537 C C . GLY A 1 70 ? -10.173 5.054 17.584 1.00 98.06 70 GLY A C 1
ATOM 538 O O . GLY A 1 70 ? -10.630 4.347 18.480 1.00 98.06 70 GLY A O 1
ATOM 539 N N . ASN A 1 71 ? -8.998 4.830 16.985 1.00 98.12 71 ASN A N 1
ATOM 540 C CA . ASN A 1 71 ? -8.110 3.705 17.284 1.00 98.12 71 ASN A CA 1
ATOM 541 C C . ASN A 1 71 ? -6.684 4.191 17.612 1.00 98.12 71 ASN A C 1
ATOM 543 O O . ASN A 1 71 ? -6.233 5.221 17.100 1.00 98.12 71 ASN A O 1
ATOM 547 N N . ASP A 1 72 ? -5.970 3.430 18.444 1.00 98.19 72 ASP A N 1
ATOM 548 C CA . ASP A 1 72 ? -4.618 3.733 18.935 1.00 98.19 72 ASP A CA 1
ATOM 549 C C . ASP A 1 72 ? -3.601 2.595 18.703 1.00 98.19 72 ASP A C 1
ATOM 551 O O . ASP A 1 72 ? -2.485 2.623 19.230 1.00 98.19 72 ASP A O 1
ATOM 555 N N . ASP A 1 73 ? -3.963 1.611 17.879 1.00 97.81 73 ASP A N 1
ATOM 556 C CA . ASP A 1 73 ? -3.177 0.419 17.557 1.00 97.81 73 ASP A CA 1
ATOM 557 C C . ASP A 1 73 ? -2.782 0.324 16.069 1.00 97.81 73 ASP A C 1
ATOM 559 O O . ASP A 1 73 ? -2.415 -0.747 15.570 1.00 97.81 73 ASP A O 1
ATOM 563 N N . TRP A 1 74 ? -2.775 1.457 15.357 1.00 98.44 74 TRP A N 1
ATOM 564 C CA . TRP A 1 74 ? -2.294 1.546 13.982 1.00 98.44 74 TRP A CA 1
ATOM 565 C C . TRP A 1 74 ? -0.833 1.106 13.872 1.00 98.44 74 TRP A C 1
ATOM 567 O O . TRP A 1 74 ? 0.012 1.357 14.738 1.00 98.44 74 TRP A O 1
ATOM 577 N N . ARG A 1 75 ? -0.513 0.465 12.748 1.00 98.25 75 ARG A N 1
ATOM 578 C CA . ARG A 1 75 ? 0.835 0.010 12.398 1.00 98.25 75 ARG A CA 1
ATOM 579 C C . ARG A 1 75 ? 1.044 0.078 10.894 1.00 98.25 75 ARG A C 1
ATOM 581 O O . ARG A 1 75 ? 0.084 -0.027 10.136 1.00 98.25 75 ARG A O 1
ATOM 588 N N . LEU A 1 76 ? 2.303 0.133 10.458 1.00 98.06 76 LEU A N 1
ATOM 589 C CA . LEU A 1 76 ? 2.604 -0.209 9.070 1.00 98.06 76 LEU A CA 1
ATOM 590 C C . LEU A 1 76 ? 2.220 -1.682 8.817 1.00 98.06 76 LEU A C 1
ATOM 592 O O . LEU A 1 76 ? 2.578 -2.558 9.627 1.00 98.06 76 LEU A O 1
ATOM 596 N N . PRO A 1 77 ? 1.527 -1.988 7.708 1.00 97.81 77 PRO A N 1
ATOM 597 C CA . PRO A 1 77 ? 1.244 -3.366 7.333 1.00 97.81 77 PRO A CA 1
ATOM 598 C C . PRO A 1 77 ? 2.556 -4.113 7.089 1.00 97.81 77 PRO A C 1
ATOM 600 O O . PRO A 1 77 ? 3.576 -3.517 6.747 1.00 97.81 77 PRO A O 1
ATOM 603 N N . ASN A 1 78 ? 2.577 -5.428 7.268 1.00 97.44 78 ASN A N 1
ATOM 604 C CA . ASN A 1 78 ? 3.677 -6.220 6.726 1.00 97.44 78 ASN A CA 1
ATOM 605 C C . ASN A 1 78 ? 3.507 -6.367 5.204 1.00 97.44 78 ASN A C 1
ATOM 607 O O . ASN A 1 78 ? 2.436 -6.110 4.656 1.00 97.44 78 ASN A O 1
ATOM 611 N N . ILE A 1 79 ? 4.557 -6.797 4.504 1.00 97.25 79 ILE A N 1
ATOM 612 C CA . ILE A 1 79 ? 4.548 -6.776 3.038 1.00 97.25 79 ILE A CA 1
ATOM 613 C C . ILE A 1 79 ? 3.482 -7.691 2.424 1.00 97.25 79 ILE A C 1
ATOM 615 O O . ILE A 1 79 ? 2.955 -7.388 1.361 1.00 97.25 79 ILE A O 1
ATOM 619 N N . LYS A 1 80 ? 3.108 -8.782 3.106 1.00 95.00 80 LYS A N 1
ATOM 620 C CA . LYS A 1 80 ? 2.065 -9.700 2.625 1.00 95.00 80 LYS A CA 1
ATOM 621 C C . LYS A 1 80 ? 0.667 -9.126 2.811 1.00 95.00 80 LYS A C 1
ATOM 623 O O . LYS A 1 80 ? -0.185 -9.355 1.964 1.00 95.00 80 LYS A O 1
ATOM 628 N N . GLU A 1 81 ? 0.438 -8.398 3.899 1.00 96.19 81 GLU A N 1
ATOM 629 C CA . GLU A 1 81 ? -0.819 -7.674 4.120 1.00 96.19 81 GLU A CA 1
ATOM 630 C C . GLU A 1 81 ? -0.976 -6.577 3.070 1.00 96.19 81 GLU A C 1
ATOM 632 O O . GLU A 1 81 ? -2.019 -6.481 2.432 1.00 96.19 81 GLU A O 1
ATOM 637 N N . LEU A 1 82 ? 0.089 -5.821 2.802 1.00 96.38 82 LEU A N 1
ATOM 638 C CA . LEU A 1 82 ? 0.056 -4.797 1.764 1.00 96.38 82 LEU A CA 1
ATOM 639 C C . LEU A 1 82 ? -0.143 -5.401 0.365 1.00 96.38 82 LEU A C 1
ATOM 641 O O . LEU A 1 82 ? -0.911 -4.883 -0.436 1.00 96.38 82 LEU A O 1
ATOM 645 N N . GLN A 1 83 ? 0.488 -6.542 0.082 1.00 95.19 83 GLN A N 1
ATOM 646 C CA . GLN A 1 83 ? 0.274 -7.247 -1.179 1.00 95.19 83 GLN A CA 1
ATOM 647 C C . GLN A 1 83 ? -1.138 -7.846 -1.297 1.00 95.19 83 GLN A C 1
ATOM 649 O O . GLN A 1 83 ? -1.626 -8.017 -2.412 1.00 95.19 83 GLN A O 1
ATOM 654 N N . SER A 1 84 ? -1.807 -8.154 -0.179 1.00 94.25 84 SER A N 1
ATOM 655 C CA . SER A 1 84 ? -3.165 -8.714 -0.196 1.00 94.25 84 SER A CA 1
ATOM 656 C C . SER A 1 84 ? -4.218 -7.729 -0.704 1.00 94.25 84 SER A C 1
ATOM 658 O O . SER A 1 84 ? -5.194 -8.155 -1.314 1.00 94.25 84 SER A O 1
ATOM 660 N N . ILE A 1 85 ? -3.989 -6.422 -0.547 1.00 95.56 85 ILE A N 1
ATOM 661 C CA . ILE A 1 85 ? -4.915 -5.379 -1.013 1.00 95.56 85 ILE A CA 1
ATOM 662 C C . ILE A 1 85 ? -4.620 -4.893 -2.444 1.00 95.56 85 ILE A C 1
ATOM 664 O O . ILE A 1 85 ? -5.345 -4.047 -2.965 1.00 95.56 85 ILE A O 1
ATOM 668 N N . VAL A 1 86 ? -3.602 -5.446 -3.115 1.00 95.31 86 VAL A N 1
ATOM 669 C CA . VAL A 1 86 ? -3.318 -5.147 -4.528 1.00 95.31 86 VAL A CA 1
ATOM 670 C C . VAL A 1 86 ? -4.407 -5.737 -5.421 1.00 95.31 86 VAL A C 1
ATOM 672 O O . VAL A 1 86 ? -4.698 -6.934 -5.379 1.00 95.31 86 VAL A O 1
ATOM 675 N N . ASN A 1 87 ? -4.964 -4.907 -6.298 1.00 93.88 87 ASN A N 1
ATOM 676 C CA . ASN A 1 87 ? -5.920 -5.315 -7.315 1.00 93.88 87 ASN A CA 1
ATOM 677 C C . ASN A 1 87 ? -5.249 -5.400 -8.693 1.00 93.88 87 ASN A C 1
ATOM 679 O O . ASN A 1 87 ? -5.219 -4.429 -9.441 1.00 93.88 87 ASN A O 1
ATOM 683 N N . TYR A 1 88 ? -4.792 -6.598 -9.066 1.00 91.12 88 TYR A N 1
ATOM 684 C CA . TYR A 1 88 ? -4.116 -6.859 -10.349 1.00 91.12 88 TYR A CA 1
ATOM 685 C C . TYR A 1 88 ? -5.013 -6.752 -11.597 1.00 91.12 88 TYR A C 1
ATOM 687 O O . TYR A 1 88 ? -4.535 -6.964 -12.709 1.00 91.12 88 TYR A O 1
ATOM 695 N N . SER A 1 89 ? -6.309 -6.455 -11.449 1.00 91.94 89 SER A N 1
ATOM 696 C CA . SER A 1 89 ? -7.167 -6.089 -12.590 1.00 91.94 89 SER A CA 1
ATOM 697 C C . SER A 1 89 ? -7.111 -4.595 -12.930 1.00 91.94 89 SER A C 1
ATOM 699 O O . SER A 1 89 ? -7.755 -4.165 -13.886 1.00 91.94 89 SER A O 1
ATOM 701 N N . ARG A 1 90 ? -6.363 -3.813 -12.141 1.00 92.88 90 ARG A N 1
ATOM 702 C CA . ARG A 1 90 ? -6.242 -2.360 -12.236 1.00 92.88 90 ARG A CA 1
ATOM 703 C C . ARG A 1 90 ? -4.773 -1.969 -12.301 1.00 92.88 90 ARG A C 1
ATOM 705 O O . ARG A 1 90 ? -3.945 -2.568 -11.621 1.00 92.88 90 ARG A O 1
ATOM 712 N N . ALA A 1 91 ? -4.478 -0.964 -13.106 1.00 91.31 91 ALA A N 1
ATOM 713 C CA . ALA A 1 91 ? -3.163 -0.350 -13.221 1.00 91.31 91 ALA A CA 1
ATOM 714 C C . ALA A 1 91 ? -3.305 0.995 -13.953 1.00 91.31 91 ALA A C 1
ATOM 716 O O . ALA A 1 91 ? -4.291 1.171 -14.681 1.00 91.31 91 ALA A O 1
ATOM 717 N N . PRO A 1 92 ? -2.346 1.924 -13.810 1.00 89.31 92 PRO A N 1
ATOM 718 C CA . PRO A 1 92 ? -2.372 3.200 -14.526 1.00 89.31 92 PRO A CA 1
ATOM 719 C C . PRO A 1 92 ? -2.551 3.050 -16.044 1.00 89.31 92 PRO A C 1
ATOM 721 O O . PRO A 1 92 ? -3.430 3.674 -16.630 1.00 89.31 92 PRO A O 1
ATOM 724 N N . ASP A 1 93 ? -1.811 2.136 -16.668 1.00 86.62 93 ASP A N 1
ATOM 725 C CA . ASP A 1 93 ? -1.809 1.894 -18.116 1.00 86.62 93 ASP A CA 1
ATOM 726 C C . ASP A 1 93 ? -3.039 1.125 -18.639 1.00 86.62 93 ASP A C 1
ATOM 728 O O . ASP A 1 93 ? -3.315 1.138 -19.842 1.00 86.62 93 ASP A O 1
ATOM 732 N N . ILE A 1 94 ? -3.797 0.463 -17.755 1.00 88.56 94 ILE A N 1
ATOM 733 C CA . ILE A 1 94 ? -4.973 -0.347 -18.120 1.00 88.56 94 ILE A CA 1
ATOM 734 C C . ILE A 1 94 ? -6.289 0.348 -17.769 1.00 88.56 94 ILE A C 1
ATOM 736 O O . ILE A 1 94 ? -7.241 0.308 -18.551 1.00 88.56 94 ILE A O 1
ATOM 740 N N . THR A 1 95 ? -6.376 0.933 -16.576 1.00 91.56 95 THR A N 1
ATOM 741 C CA . THR A 1 95 ? -7.626 1.443 -16.000 1.00 91.56 95 THR A CA 1
ATOM 742 C C . THR A 1 95 ? -7.555 2.899 -15.560 1.00 91.56 95 THR A C 1
ATOM 744 O O . THR A 1 95 ? -8.533 3.359 -14.973 1.00 91.56 95 THR A O 1
ATOM 747 N N . ASP A 1 96 ? -6.445 3.602 -15.820 1.00 90.19 96 ASP A N 1
ATOM 748 C CA . ASP A 1 96 ? -6.234 4.999 -15.406 1.00 90.19 96 ASP A CA 1
ATOM 749 C C . ASP A 1 96 ? -6.477 5.178 -13.896 1.00 90.19 96 ASP A C 1
ATOM 751 O O . ASP A 1 96 ? -7.236 6.031 -13.438 1.00 90.19 96 ASP A O 1
ATOM 755 N N . SER A 1 97 ? -5.949 4.231 -13.110 1.00 91.88 97 SER A N 1
ATOM 756 C CA . SER A 1 97 ? -6.157 4.186 -11.664 1.00 91.88 97 SER A CA 1
ATOM 757 C C . SER A 1 97 ? -5.083 3.389 -10.935 1.00 91.88 97 SER A C 1
ATOM 759 O O . SER A 1 97 ? -4.527 2.448 -11.505 1.00 91.88 97 SER A O 1
ATOM 761 N N . ALA A 1 98 ? -4.927 3.635 -9.634 1.00 94.25 98 ALA A N 1
ATOM 762 C CA . ALA A 1 98 ? -4.118 2.799 -8.756 1.00 94.25 98 ALA A CA 1
ATOM 763 C C . ALA A 1 98 ? -4.550 1.319 -8.798 1.00 94.25 98 ALA A C 1
ATOM 765 O O . ALA A 1 98 ? -5.735 0.992 -8.951 1.00 94.25 98 ALA A O 1
ATOM 766 N N . ALA A 1 99 ? -3.587 0.418 -8.602 1.00 94.88 99 ALA A N 1
ATOM 767 C CA . ALA A 1 99 ? -3.780 -1.027 -8.498 1.00 94.88 99 ALA A CA 1
ATOM 768 C C . ALA A 1 99 ? -4.367 -1.449 -7.136 1.00 94.88 99 ALA A C 1
ATOM 770 O O . ALA A 1 99 ? -3.839 -2.330 -6.458 1.00 94.88 99 ALA A O 1
ATOM 771 N N . ILE A 1 100 ? -5.460 -0.812 -6.713 1.00 95.69 100 ILE A N 1
ATOM 772 C CA . ILE A 1 100 ? -6.196 -1.078 -5.468 1.00 95.69 100 ILE A CA 1
ATOM 773 C C . ILE A 1 100 ? -7.701 -0.942 -5.708 1.00 95.69 100 ILE A C 1
ATOM 775 O O . ILE A 1 100 ? -8.140 -0.358 -6.700 1.00 95.69 100 ILE A O 1
ATOM 779 N N . ASP A 1 101 ? -8.511 -1.527 -4.829 1.00 96.56 101 ASP A N 1
ATOM 780 C CA . ASP A 1 101 ? -9.961 -1.355 -4.873 1.00 96.56 101 ASP A CA 1
ATOM 781 C C . ASP A 1 101 ? -10.362 0.134 -4.693 1.00 96.56 101 ASP A C 1
ATOM 783 O O . ASP A 1 101 ? -9.830 0.788 -3.797 1.00 96.56 101 ASP A O 1
ATOM 787 N N . PRO A 1 102 ? -11.298 0.685 -5.498 1.00 96.12 102 PRO A N 1
ATOM 788 C CA . PRO A 1 102 ? -11.748 2.081 -5.391 1.00 96.12 102 PRO A CA 1
ATOM 789 C C . PRO A 1 102 ? -12.407 2.473 -4.064 1.00 96.12 102 PRO A C 1
ATOM 791 O O . PRO A 1 102 ? -12.742 3.640 -3.874 1.00 96.12 102 PRO A O 1
ATOM 794 N N . ILE A 1 103 ? -12.654 1.516 -3.166 1.00 97.56 103 ILE A N 1
ATOM 795 C CA . ILE A 1 103 ? -13.056 1.817 -1.792 1.00 97.56 103 ILE A CA 1
ATOM 796 C C . ILE A 1 103 ? -11.962 2.577 -1.023 1.00 97.56 103 ILE A C 1
ATOM 798 O O . ILE A 1 103 ? -12.292 3.299 -0.087 1.00 97.56 103 ILE A O 1
ATOM 802 N N . PHE A 1 104 ? -10.690 2.441 -1.417 1.00 97.56 104 PHE A N 1
ATOM 803 C CA . PHE A 1 104 ? -9.564 3.185 -0.855 1.00 97.56 104 PHE A CA 1
ATOM 804 C C . PHE A 1 104 ? -9.380 4.539 -1.551 1.00 97.56 104 PHE A C 1
ATOM 806 O O . PHE A 1 104 ? -9.546 4.666 -2.764 1.00 97.56 104 PHE A O 1
ATOM 813 N N . GLU A 1 105 ? -8.987 5.546 -0.776 1.00 95.62 105 GLU A N 1
ATOM 814 C CA . GLU A 1 105 ? -8.639 6.882 -1.253 1.00 95.62 105 GLU A CA 1
ATOM 815 C C . GLU A 1 105 ? -7.117 6.972 -1.409 1.00 95.62 105 GLU A C 1
ATOM 817 O O . GLU A 1 105 ? -6.379 7.081 -0.429 1.00 95.62 105 GLU A O 1
ATOM 822 N N . THR A 1 106 ? -6.648 6.899 -2.656 1.00 92.62 106 THR A N 1
ATOM 82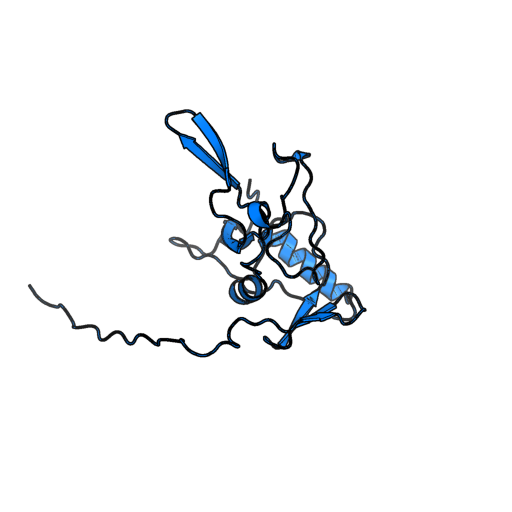3 C CA . THR A 1 106 ? -5.225 7.005 -2.997 1.00 92.62 106 THR A CA 1
ATOM 824 C C . THR A 1 106 ? -4.890 8.400 -3.492 1.00 92.62 106 THR A C 1
ATOM 826 O O . THR A 1 106 ? -5.537 8.897 -4.418 1.00 92.62 106 THR A O 1
ATOM 829 N N . THR A 1 107 ? -3.842 8.995 -2.936 1.00 90.50 107 THR A N 1
ATOM 830 C CA . THR A 1 107 ? -3.322 10.275 -3.410 1.00 90.50 107 THR A CA 1
ATOM 831 C C . THR A 1 107 ? -2.645 10.097 -4.771 1.00 90.50 107 THR A C 1
ATOM 833 O O . THR A 1 107 ? -1.726 9.289 -4.922 1.00 90.50 107 THR A O 1
ATOM 836 N N . GLU A 1 108 ? -3.110 10.851 -5.768 1.00 85.81 108 GLU A N 1
ATOM 837 C CA . GLU A 1 108 ? -2.443 10.985 -7.065 1.00 85.81 108 GLU A CA 1
ATOM 838 C C . GLU A 1 108 ? -1.298 11.995 -6.937 1.00 85.81 108 GLU A C 1
ATOM 840 O O . GLU A 1 108 ? -1.470 13.087 -6.390 1.00 85.81 108 GLU A O 1
ATOM 845 N N . LEU A 1 109 ? -0.114 11.604 -7.397 1.00 78.31 109 LEU A N 1
ATOM 846 C CA . LEU A 1 109 ? 1.085 12.428 -7.339 1.00 78.31 109 LEU A CA 1
ATOM 847 C C . LEU A 1 109 ? 1.158 13.297 -8.598 1.00 78.31 109 LEU A C 1
ATOM 849 O O . LEU A 1 109 ? 1.013 12.803 -9.713 1.00 78.31 109 LEU A O 1
ATOM 853 N N . THR A 1 110 ? 1.379 14.601 -8.423 1.00 68.50 110 THR A N 1
ATOM 854 C CA . THR A 1 110 ? 1.461 15.558 -9.535 1.00 68.50 110 THR A CA 1
ATOM 855 C C . THR A 1 110 ? 2.870 15.648 -10.125 1.00 68.50 110 THR A C 1
ATOM 857 O O . THR A 1 110 ? 3.864 15.397 -9.449 1.00 68.50 110 THR A O 1
ATOM 860 N N . THR A 1 111 ? 2.943 16.087 -11.382 1.00 57.00 111 THR A N 1
ATOM 861 C CA . THR A 1 111 ? 4.107 16.149 -12.292 1.00 57.00 111 THR A CA 1
ATOM 862 C C . THR A 1 111 ? 5.361 16.896 -11.841 1.00 57.00 111 THR A C 1
ATOM 864 O O . THR A 1 111 ? 6.325 16.955 -12.602 1.00 57.00 111 THR A O 1
ATOM 867 N N . ASP A 1 112 ? 5.390 17.502 -10.656 1.00 55.84 112 ASP A N 1
ATOM 868 C CA . ASP A 1 112 ? 6.565 18.275 -10.229 1.00 55.84 112 ASP A CA 1
ATOM 869 C C . ASP A 1 112 ? 7.811 17.378 -10.046 1.00 55.84 112 ASP A C 1
ATOM 871 O O . ASP A 1 112 ? 8.935 17.868 -10.169 1.00 55.84 112 ASP A O 1
ATOM 875 N N . ASP A 1 113 ? 7.611 16.062 -9.885 1.00 52.97 113 ASP A N 1
ATOM 876 C CA . ASP A 1 113 ? 8.672 15.057 -9.730 1.00 52.97 113 ASP A CA 1
ATOM 877 C C . ASP A 1 113 ? 8.863 14.131 -10.954 1.00 52.97 113 ASP A C 1
ATOM 879 O O . ASP A 1 113 ? 9.865 13.415 -11.035 1.00 52.97 113 ASP A O 1
ATOM 883 N N . PHE A 1 114 ? 7.948 14.138 -11.938 1.00 59.25 114 PHE A N 1
ATOM 884 C CA . PHE A 1 114 ? 7.949 13.171 -13.047 1.00 59.25 114 PHE A CA 1
ATOM 885 C C . PHE A 1 114 ? 7.439 13.760 -14.375 1.00 59.25 114 PHE A C 1
ATOM 887 O O . PHE A 1 114 ? 6.478 14.523 -14.390 1.00 59.25 114 PHE A O 1
ATOM 894 N N . PRO A 1 115 ? 8.023 13.375 -15.528 1.00 57.94 115 PRO A N 1
ATOM 895 C CA . PRO A 1 115 ? 7.689 13.942 -16.839 1.00 57.94 115 PRO A CA 1
ATOM 896 C C . PRO A 1 115 ? 6.339 13.473 -17.423 1.00 57.94 115 PRO A C 1
ATOM 898 O O . PRO A 1 115 ? 6.072 13.742 -18.596 1.00 57.94 115 PRO A O 1
ATOM 901 N N . TYR A 1 116 ? 5.513 12.758 -16.654 1.00 60.19 116 TYR A N 1
ATOM 902 C CA . TYR A 1 116 ? 4.259 12.155 -17.110 1.00 60.19 116 TYR A CA 1
ATOM 903 C C . TYR A 1 116 ? 3.072 12.737 -16.343 1.00 60.19 116 TYR A C 1
ATOM 905 O O . TYR A 1 116 ? 3.106 12.793 -15.120 1.00 60.19 116 TYR A O 1
ATOM 913 N N . ASP A 1 117 ? 2.041 13.162 -17.080 1.00 54.31 117 ASP A N 1
ATOM 914 C CA . ASP A 1 117 ? 0.905 13.939 -16.555 1.00 54.31 117 ASP A CA 1
ATOM 915 C C . ASP A 1 117 ? -0.093 13.125 -15.715 1.00 54.31 117 ASP A C 1
ATOM 917 O O . ASP A 1 117 ? -0.789 13.712 -14.895 1.00 54.31 117 ASP A O 1
ATOM 921 N N . ASN A 1 118 ? -0.170 11.800 -15.888 1.00 57.25 118 ASN A N 1
ATOM 922 C CA . ASN A 1 118 ? -1.239 10.976 -15.311 1.00 57.25 118 ASN A CA 1
ATOM 923 C C . ASN A 1 118 ? -0.709 9.624 -14.804 1.00 57.25 118 ASN A C 1
ATOM 925 O O . ASN A 1 118 ? 0.238 9.081 -15.374 1.00 57.25 118 ASN A O 1
ATOM 929 N N . GLY A 1 119 ? -1.374 9.044 -13.797 1.00 61.88 119 GLY A N 1
ATOM 930 C CA . GLY A 1 119 ? -1.182 7.636 -13.419 1.00 61.88 119 GLY A CA 1
ATOM 931 C C . GLY A 1 119 ? -0.116 7.361 -12.352 1.00 61.88 119 GLY A C 1
ATOM 932 O O . GLY A 1 119 ? 0.202 6.199 -12.075 1.00 61.88 119 GLY A O 1
ATOM 933 N N . ILE A 1 120 ? 0.421 8.405 -11.720 1.00 76.56 120 ILE A N 1
ATOM 934 C CA . ILE A 1 120 ? 1.408 8.261 -10.651 1.00 76.56 120 ILE A CA 1
ATOM 935 C C . ILE A 1 120 ? 0.675 8.189 -9.315 1.00 76.56 120 ILE A C 1
ATOM 937 O O . ILE A 1 120 ? 0.094 9.160 -8.837 1.00 76.56 120 ILE A O 1
ATOM 941 N N . TYR A 1 121 ? 0.722 7.017 -8.696 1.00 88.00 121 TYR A N 1
ATOM 942 C CA . TYR A 1 121 ? 0.165 6.780 -7.369 1.00 88.00 121 TYR A CA 1
ATOM 943 C C . TYR A 1 121 ? 1.271 6.421 -6.389 1.00 88.00 121 TYR A C 1
ATOM 945 O O . TYR A 1 121 ? 2.340 5.946 -6.779 1.00 88.00 121 TYR A O 1
ATOM 953 N N . GLY A 1 122 ? 0.987 6.632 -5.106 1.00 85.12 122 GLY A N 1
ATOM 954 C CA . GLY A 1 122 ? 1.937 6.399 -4.031 1.00 85.12 122 GLY A CA 1
ATOM 955 C C . GLY A 1 122 ? 2.503 4.976 -3.972 1.00 85.12 122 GLY A C 1
ATOM 956 O O . GLY A 1 122 ? 1.886 3.978 -4.368 1.00 85.12 122 GLY A O 1
ATOM 957 N N . TYR A 1 123 ? 3.706 4.898 -3.411 1.00 91.62 123 TYR A N 1
ATOM 958 C CA . TYR A 1 123 ? 4.294 3.665 -2.908 1.00 91.62 123 TYR A CA 1
ATOM 959 C C . TYR A 1 123 ? 4.024 3.590 -1.410 1.00 91.62 123 TYR A C 1
ATOM 961 O O . TYR A 1 123 ? 4.243 4.568 -0.694 1.00 91.62 123 TYR A O 1
ATOM 969 N N . TYR A 1 124 ? 3.575 2.438 -0.918 1.00 95.75 124 TYR A N 1
ATOM 970 C CA . TYR A 1 124 ? 3.240 2.297 0.498 1.00 95.75 124 TYR A CA 1
ATOM 971 C C . TYR A 1 124 ? 4.253 1.418 1.215 1.00 95.75 124 TYR A C 1
ATOM 973 O O . TYR A 1 124 ? 4.527 0.283 0.821 1.00 95.75 124 TYR A O 1
ATOM 981 N N . TRP A 1 125 ? 4.814 1.958 2.292 1.00 97.25 125 TRP A N 1
ATOM 982 C CA . TRP A 1 125 ? 5.789 1.263 3.117 1.00 97.25 125 TRP A CA 1
ATOM 983 C C . TRP A 1 125 ? 5.175 0.102 3.888 1.00 97.25 125 TRP A C 1
ATOM 985 O O . TRP A 1 125 ? 4.066 0.183 4.416 1.00 97.25 125 TRP A O 1
ATOM 995 N N . SER A 1 126 ? 5.958 -0.964 4.031 1.00 97.62 126 SER A N 1
ATOM 996 C CA . SER A 1 126 ? 5.665 -2.042 4.964 1.00 97.62 126 SER A CA 1
ATOM 997 C C . SER A 1 126 ? 6.587 -1.997 6.185 1.00 97.62 126 SER A C 1
ATOM 999 O O . SER A 1 126 ? 7.690 -1.454 6.154 1.00 97.62 126 SER A O 1
ATOM 1001 N N . SER A 1 127 ? 6.185 -2.665 7.262 1.00 96.81 127 SER A N 1
ATOM 1002 C CA . SER A 1 127 ? 7.048 -2.973 8.411 1.00 96.81 127 SER A CA 1
ATOM 1003 C C . SER A 1 127 ? 8.070 -4.085 8.120 1.00 96.81 127 SER A C 1
ATOM 1005 O O . SER A 1 127 ? 8.887 -4.428 8.977 1.00 96.81 127 SER A O 1
ATOM 1007 N N . THR A 1 128 ? 8.038 -4.687 6.926 1.00 96.81 128 THR A N 1
ATOM 1008 C CA . THR A 1 128 ? 8.926 -5.796 6.566 1.00 96.81 128 THR A CA 1
ATOM 1009 C C . THR A 1 128 ? 10.276 -5.272 6.110 1.00 96.81 128 THR A C 1
ATOM 1011 O O . THR A 1 128 ? 10.367 -4.441 5.214 1.00 96.81 128 THR A O 1
ATOM 1014 N N . SER A 1 129 ? 11.341 -5.792 6.716 1.00 94.88 129 SER A N 1
ATOM 1015 C CA . SER A 1 129 ? 12.702 -5.476 6.288 1.00 94.88 129 SER A CA 1
ATOM 1016 C C . SER A 1 129 ? 13.092 -6.318 5.079 1.00 94.88 129 SER A C 1
ATOM 1018 O O . SER A 1 129 ? 12.865 -7.530 5.085 1.00 94.88 129 SER A O 1
ATOM 1020 N N . HIS A 1 130 ? 13.728 -5.698 4.089 1.00 90.81 130 HIS A N 1
ATOM 1021 C CA . HIS A 1 130 ? 14.420 -6.437 3.045 1.00 90.81 130 HIS A CA 1
ATOM 1022 C C . HIS A 1 130 ? 15.816 -6.787 3.563 1.00 90.81 130 HIS A C 1
ATOM 1024 O O . HIS A 1 130 ? 16.599 -5.907 3.916 1.00 90.81 130 HIS A O 1
ATOM 1030 N N . PHE A 1 131 ? 16.089 -8.085 3.691 1.00 86.44 131 PHE A N 1
ATOM 1031 C CA . PHE A 1 131 ? 17.407 -8.571 4.076 1.00 86.44 131 PHE A CA 1
ATOM 1032 C C . PHE A 1 131 ? 18.234 -8.823 2.816 1.00 86.44 131 PHE A C 1
ATOM 1034 O O . PHE A 1 131 ? 17.976 -9.792 2.099 1.00 86.44 131 PHE A O 1
ATOM 1041 N N . GLU A 1 132 ? 19.232 -7.977 2.576 1.00 72.62 132 GLU A N 1
ATOM 1042 C CA . GLU A 1 132 ? 20.175 -8.121 1.470 1.00 72.62 132 GLU A CA 1
ATOM 1043 C C . GLU A 1 132 ? 21.615 -8.159 2.004 1.00 72.62 132 GLU A C 1
ATOM 1045 O O . GLU A 1 132 ? 22.032 -7.357 2.841 1.00 72.62 132 GLU A O 1
ATOM 1050 N N . GLY A 1 133 ? 22.397 -9.145 1.554 1.00 74.00 133 GLY A N 1
ATOM 1051 C CA . GLY A 1 133 ? 23.778 -9.323 2.001 1.00 74.00 133 GLY A CA 1
ATOM 1052 C C . GLY A 1 133 ? 23.905 -9.530 3.517 1.00 74.00 133 GLY A C 1
ATOM 1053 O O . GLY A 1 133 ? 23.549 -10.588 4.035 1.00 74.00 133 GLY A O 1
ATOM 1054 N N . ALA A 1 134 ? 24.487 -8.548 4.212 1.00 64.31 134 ALA A N 1
ATOM 1055 C CA . ALA A 1 134 ? 24.805 -8.615 5.641 1.00 64.31 134 ALA A CA 1
ATOM 1056 C C . ALA A 1 134 ? 23.858 -7.791 6.541 1.00 64.31 134 ALA A C 1
ATOM 1058 O O . ALA A 1 134 ? 24.119 -7.696 7.742 1.00 64.31 134 ALA A O 1
ATOM 1059 N N . GLY A 1 135 ? 22.789 -7.194 5.997 1.00 80.31 135 GLY A N 1
ATOM 1060 C CA . GLY A 1 135 ? 21.954 -6.237 6.727 1.00 80.31 135 GLY A CA 1
ATOM 1061 C C . GLY A 1 135 ? 20.463 -6.299 6.398 1.00 80.31 135 GLY A C 1
ATOM 1062 O O . GLY A 1 135 ? 20.038 -6.837 5.383 1.00 80.31 135 GLY A O 1
ATOM 1063 N N . ALA A 1 136 ? 19.669 -5.738 7.311 1.00 87.25 136 ALA A N 1
ATOM 1064 C CA . ALA A 1 136 ? 18.247 -5.438 7.143 1.00 87.25 136 ALA A CA 1
ATOM 1065 C C . ALA A 1 136 ? 18.042 -3.918 7.249 1.00 87.25 136 ALA A C 1
ATOM 1067 O O . ALA A 1 136 ? 17.223 -3.437 8.034 1.00 87.25 136 ALA A O 1
ATOM 1068 N N . ASP A 1 137 ? 18.869 -3.169 6.529 1.00 90.75 137 ASP A N 1
ATOM 1069 C CA . ASP A 1 137 ? 18.883 -1.707 6.455 1.00 90.75 137 ASP A CA 1
ATOM 1070 C C . ASP A 1 137 ? 17.885 -1.148 5.431 1.00 90.75 137 ASP A C 1
ATOM 1072 O O . ASP A 1 137 ? 17.673 0.057 5.400 1.00 90.75 137 ASP A O 1
ATOM 1076 N N . HIS A 1 138 ? 17.212 -2.015 4.670 1.00 93.00 138 HIS A N 1
ATOM 1077 C CA . HIS A 1 138 ? 16.152 -1.659 3.731 1.00 93.00 138 HIS A CA 1
ATOM 1078 C C . HIS A 1 138 ? 14.782 -2.127 4.235 1.00 93.00 138 HIS A C 1
ATOM 1080 O O . HIS A 1 138 ? 14.663 -3.106 4.986 1.00 93.00 138 HIS A O 1
ATOM 1086 N N . ALA A 1 139 ? 13.727 -1.442 3.810 1.00 95.12 139 ALA A N 1
ATOM 1087 C CA . ALA A 1 139 ? 12.345 -1.842 4.043 1.00 95.12 139 ALA A CA 1
ATOM 1088 C C . ALA A 1 139 ? 11.633 -2.109 2.720 1.00 95.12 139 ALA A C 1
ATOM 1090 O O . ALA A 1 139 ? 11.927 -1.473 1.714 1.00 95.12 139 ALA A O 1
ATOM 1091 N N . CYS A 1 140 ? 10.709 -3.067 2.711 1.00 96.38 140 CYS A N 1
ATOM 1092 C CA . CYS A 1 140 ? 9.905 -3.350 1.530 1.00 96.38 140 CYS A CA 1
ATOM 1093 C C . CYS A 1 140 ? 8.728 -2.375 1.424 1.00 96.38 140 CYS A C 1
ATOM 1095 O O . CYS A 1 140 ? 8.132 -2.004 2.441 1.00 96.38 140 CYS A O 1
ATOM 1097 N N . TYR A 1 141 ? 8.323 -2.073 0.199 1.00 96.19 141 TYR A N 1
ATOM 1098 C CA . TYR A 1 141 ? 7.087 -1.369 -0.134 1.00 96.19 141 TYR A CA 1
ATOM 1099 C C . TYR A 1 141 ? 6.424 -2.002 -1.360 1.00 96.19 141 TYR A C 1
ATOM 1101 O O . TYR A 1 141 ? 7.056 -2.776 -2.086 1.00 96.19 141 TYR A O 1
ATOM 1109 N N . ILE A 1 142 ? 5.149 -1.679 -1.576 1.00 96.88 142 ILE A N 1
ATOM 1110 C CA . ILE A 1 142 ? 4.421 -2.012 -2.807 1.00 96.88 142 ILE A CA 1
ATOM 1111 C C . ILE A 1 142 ? 4.118 -0.721 -3.566 1.00 96.88 142 ILE A C 1
ATOM 1113 O O . ILE A 1 142 ? 3.644 0.248 -2.967 1.00 96.88 142 ILE A O 1
ATOM 1117 N N . ALA A 1 143 ? 4.373 -0.717 -4.873 1.00 94.19 143 ALA A N 1
ATOM 1118 C CA . ALA A 1 143 ? 3.944 0.357 -5.761 1.00 94.19 143 ALA A CA 1
ATOM 1119 C C . ALA A 1 143 ? 2.500 0.118 -6.212 1.00 94.19 143 ALA A C 1
ATOM 1121 O O . ALA A 1 143 ? 2.204 -0.947 -6.748 1.00 94.19 143 ALA A O 1
ATOM 1122 N N . PHE A 1 144 ? 1.600 1.081 -6.011 1.00 94.19 144 PHE A N 1
ATOM 1123 C CA . PHE A 1 144 ? 0.218 0.985 -6.506 1.00 94.19 144 PHE A CA 1
ATOM 1124 C C . PHE A 1 144 ? -0.008 1.778 -7.797 1.00 94.19 144 PHE A C 1
ATOM 1126 O O . PHE A 1 144 ? -1.028 1.579 -8.455 1.00 94.19 144 PHE A O 1
ATOM 1133 N N . GLY A 1 145 ? 0.946 2.627 -8.178 1.00 90.81 145 GLY A N 1
ATOM 1134 C CA . GLY A 1 145 ? 1.054 3.234 -9.504 1.00 90.81 145 GLY A CA 1
ATOM 1135 C C . GLY A 1 145 ? 2.207 2.636 -10.308 1.00 90.81 145 GLY A C 1
ATOM 1136 O O . GLY A 1 145 ? 2.669 1.532 -10.015 1.00 90.81 145 GLY A O 1
ATOM 1137 N N . GLU A 1 146 ? 2.674 3.376 -11.310 1.00 88.25 146 GLU A N 1
ATOM 1138 C CA . GLU A 1 146 ? 3.861 3.015 -12.091 1.00 88.25 146 GLU A CA 1
ATOM 1139 C C . GLU A 1 146 ? 5.098 2.899 -11.198 1.00 88.25 146 GLU A C 1
ATOM 1141 O O . GLU A 1 146 ? 5.302 3.701 -10.289 1.00 88.25 146 GLU A O 1
ATOM 1146 N N . ALA A 1 147 ? 5.955 1.918 -11.468 1.00 88.94 147 ALA A N 1
ATOM 1147 C CA . ALA A 1 147 ? 7.177 1.689 -10.714 1.00 88.94 147 ALA A CA 1
ATOM 1148 C C . ALA A 1 147 ? 8.384 2.136 -11.536 1.00 88.94 147 ALA A C 1
ATOM 1150 O O . ALA A 1 147 ? 9.081 1.336 -12.167 1.00 88.94 147 ALA A O 1
ATOM 1151 N N . LEU A 1 148 ? 8.623 3.445 -11.515 1.00 85.81 148 LEU A N 1
ATOM 1152 C CA . LEU A 1 148 ? 9.584 4.091 -12.399 1.00 85.81 148 LEU A CA 1
ATOM 1153 C C . LEU A 1 148 ? 11.044 3.735 -12.065 1.00 85.81 148 LEU A C 1
ATOM 1155 O O . LEU A 1 148 ? 11.429 3.546 -10.904 1.00 85.81 148 LEU A O 1
ATOM 1159 N N . GLY A 1 149 ? 11.867 3.652 -13.109 1.00 85.88 149 GLY A N 1
ATOM 1160 C CA . GLY A 1 149 ? 13.307 3.433 -13.026 1.00 85.88 149 GLY A CA 1
ATOM 1161 C C . GLY A 1 149 ? 14.035 3.934 -14.273 1.00 85.88 149 GLY A C 1
ATOM 1162 O O . GLY A 1 149 ? 13.487 3.937 -15.376 1.00 85.88 149 GLY A O 1
ATOM 1163 N N . TYR A 1 150 ? 15.283 4.371 -14.096 1.00 88.06 150 TYR A N 1
ATOM 1164 C CA . TYR A 1 150 ? 16.143 4.812 -15.194 1.00 88.06 150 TYR A CA 1
ATOM 1165 C C . TYR A 1 150 ? 16.845 3.620 -15.853 1.00 88.06 150 TYR A C 1
ATOM 1167 O O . TYR A 1 150 ? 17.657 2.936 -15.228 1.00 88.06 150 TYR A O 1
ATOM 1175 N N . MET A 1 151 ? 16.574 3.402 -17.138 1.00 90.44 151 MET A N 1
ATOM 1176 C CA . MET A 1 151 ? 17.131 2.311 -17.937 1.00 90.44 151 MET A CA 1
ATOM 1177 C C . MET A 1 151 ? 18.139 2.839 -18.959 1.00 90.44 151 MET A C 1
ATOM 1179 O O . MET A 1 151 ? 17.901 3.855 -19.609 1.00 90.44 151 MET A O 1
ATOM 1183 N N . ASN A 1 152 ? 19.274 2.146 -19.110 1.00 92.81 152 ASN A N 1
ATOM 1184 C CA . ASN A 1 152 ? 20.318 2.508 -20.072 1.00 92.81 152 ASN A CA 1
ATOM 1185 C C . ASN A 1 152 ? 20.209 1.660 -21.348 1.00 92.81 152 ASN A C 1
ATOM 1187 O O . ASN A 1 152 ? 20.531 0.469 -21.346 1.00 92.81 152 ASN A O 1
ATOM 1191 N N . TYR A 1 153 ? 19.822 2.301 -22.447 1.00 90.75 153 TYR A N 1
ATOM 1192 C CA . TYR A 1 153 ? 19.725 1.707 -23.776 1.00 90.75 153 TYR A CA 1
ATOM 1193 C C . TYR A 1 153 ? 20.903 2.142 -24.650 1.00 90.75 153 TYR A C 1
ATOM 1195 O O . TYR A 1 153 ? 20.769 2.924 -25.585 1.00 90.75 153 TYR A O 1
ATOM 1203 N N . GLY A 1 154 ? 22.098 1.636 -24.337 1.00 88.44 154 GLY A N 1
ATOM 1204 C CA . GLY A 1 154 ? 23.289 1.888 -25.155 1.00 88.44 154 GLY A CA 1
ATOM 1205 C C . GLY A 1 154 ? 23.792 3.335 -25.103 1.00 88.44 154 GLY A C 1
ATOM 1206 O O . GLY A 1 154 ? 24.319 3.835 -26.093 1.00 88.44 154 GLY A O 1
ATOM 1207 N N . GLY A 1 155 ? 23.651 3.995 -23.950 1.00 90.56 155 GLY A N 1
ATOM 1208 C CA . GLY A 1 155 ? 24.072 5.379 -23.708 1.00 90.56 155 GLY A CA 1
ATOM 1209 C C . GLY A 1 155 ? 22.915 6.367 -23.560 1.00 90.56 155 GLY A C 1
ATOM 1210 O O . GLY A 1 155 ? 23.131 7.467 -23.059 1.00 90.56 155 GLY A O 1
ATOM 1211 N N . GLU A 1 156 ? 21.700 5.971 -23.936 1.00 91.81 156 GLU A N 1
ATOM 1212 C CA . GLU A 1 156 ? 20.478 6.732 -23.681 1.00 91.81 156 GLU A CA 1
ATOM 1213 C C . GLU A 1 156 ? 19.873 6.309 -22.337 1.00 91.81 156 GLU A C 1
ATOM 1215 O O . GLU A 1 156 ? 19.631 5.122 -22.115 1.00 91.81 156 GLU A O 1
ATOM 1220 N N . ILE A 1 157 ? 19.672 7.270 -21.431 1.00 89.75 157 ILE A N 1
ATOM 1221 C CA . ILE A 1 157 ? 19.005 7.049 -20.145 1.00 89.75 157 ILE A CA 1
ATOM 1222 C C . ILE A 1 157 ? 17.534 7.418 -20.315 1.00 89.75 157 ILE A C 1
ATOM 1224 O O . ILE A 1 157 ? 17.218 8.577 -20.577 1.00 89.75 157 ILE A O 1
ATOM 1228 N N . VAL A 1 158 ? 16.655 6.436 -20.150 1.00 88.50 158 VAL A N 1
ATOM 1229 C CA . VAL A 1 158 ? 15.205 6.595 -20.289 1.00 88.50 158 VAL A CA 1
ATOM 1230 C C . VAL A 1 158 ? 14.553 6.289 -18.948 1.00 88.50 158 VAL A C 1
ATOM 1232 O O . VAL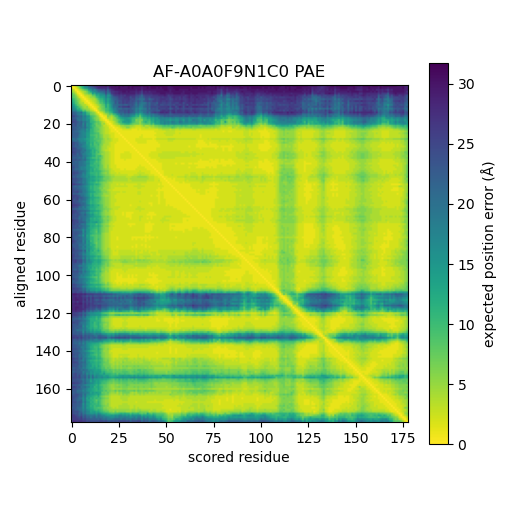 A 1 158 ? 14.811 5.237 -18.365 1.00 88.50 158 VAL A O 1
ATOM 1235 N N . LEU A 1 159 ? 13.725 7.208 -18.452 1.00 85.62 159 LEU A N 1
ATOM 1236 C CA . LEU A 1 159 ? 12.818 6.917 -17.347 1.00 85.62 159 LEU A CA 1
ATOM 1237 C C . LEU A 1 159 ? 11.632 6.133 -17.904 1.00 85.62 159 LEU A C 1
ATOM 1239 O O . LEU A 1 159 ? 11.036 6.544 -18.894 1.00 85.62 159 LEU A O 1
ATOM 1243 N N . GLN A 1 160 ? 11.309 5.004 -17.294 1.00 87.25 160 GLN A N 1
ATOM 1244 C CA . GLN A 1 160 ? 10.160 4.198 -17.692 1.00 87.25 160 GLN A CA 1
ATOM 1245 C C . GLN A 1 160 ? 9.636 3.404 -16.504 1.00 87.25 160 GLN A C 1
ATOM 1247 O O . GLN A 1 160 ? 10.367 3.180 -15.537 1.00 87.25 160 GLN A O 1
ATOM 1252 N N . ASP A 1 161 ? 8.405 2.917 -16.606 1.00 87.12 161 ASP A N 1
ATOM 1253 C CA . ASP A 1 161 ? 7.917 1.891 -15.696 1.00 87.12 161 ASP A CA 1
ATOM 1254 C C . ASP A 1 161 ? 8.677 0.579 -15.951 1.00 87.12 161 ASP A C 1
ATOM 1256 O O . ASP A 1 161 ? 8.646 0.009 -17.046 1.00 87.12 161 ASP A O 1
ATOM 1260 N N . VAL A 1 162 ? 9.439 0.132 -14.953 1.00 88.81 162 VAL A N 1
ATOM 1261 C CA . VAL A 1 162 ? 10.310 -1.049 -15.060 1.00 88.81 162 VAL A CA 1
ATOM 1262 C C . VAL A 1 162 ? 9.711 -2.289 -14.405 1.00 88.81 162 VAL A C 1
ATOM 1264 O O . VAL A 1 162 ? 10.200 -3.398 -14.645 1.00 88.81 162 VAL A O 1
ATOM 1267 N N . HIS A 1 163 ? 8.667 -2.128 -13.587 1.00 89.00 163 HIS A N 1
ATOM 1268 C CA . HIS A 1 163 ? 8.102 -3.228 -12.805 1.00 89.00 163 HIS A CA 1
ATOM 1269 C C . HIS A 1 163 ? 6.574 -3.316 -12.831 1.00 89.00 163 HIS A C 1
ATOM 1271 O O . HIS A 1 163 ? 6.059 -4.414 -12.612 1.00 89.00 163 HIS A O 1
ATOM 1277 N N . GLY A 1 164 ? 5.862 -2.228 -13.120 1.00 89.19 164 GLY A N 1
ATOM 1278 C CA . GLY A 1 164 ? 4.406 -2.189 -13.089 1.00 89.19 164 GLY A CA 1
ATOM 1279 C C . GLY A 1 164 ? 3.823 -1.952 -11.699 1.00 89.19 164 GLY A C 1
ATOM 1280 O O . GLY A 1 164 ? 4.475 -2.137 -10.661 1.00 89.19 164 GLY A O 1
ATOM 1281 N N . ALA A 1 165 ? 2.539 -1.606 -11.692 1.00 92.44 165 ALA A N 1
ATOM 1282 C CA . ALA A 1 165 ? 1.741 -1.530 -10.481 1.00 92.44 165 ALA A CA 1
ATOM 1283 C C . ALA A 1 165 ? 1.576 -2.916 -9.824 1.00 92.44 165 ALA A C 1
ATOM 1285 O O . ALA A 1 165 ? 1.469 -3.951 -10.484 1.00 92.44 165 ALA A O 1
ATOM 1286 N N . GLY A 1 166 ? 1.574 -2.938 -8.494 1.00 93.44 166 GLY A N 1
ATOM 1287 C CA . GLY A 1 166 ? 1.576 -4.141 -7.664 1.00 93.44 166 GLY A CA 1
ATOM 1288 C C . GLY A 1 166 ? 2.964 -4.736 -7.407 1.00 93.44 166 GLY A C 1
ATOM 1289 O O . GLY A 1 166 ? 3.067 -5.757 -6.719 1.00 93.44 166 GLY A O 1
ATOM 1290 N N . CYS A 1 167 ? 4.041 -4.140 -7.933 1.00 94.69 167 CYS A N 1
ATOM 1291 C CA . CYS A 1 167 ? 5.386 -4.653 -7.700 1.00 94.69 167 CYS A CA 1
ATOM 1292 C C . CYS A 1 167 ? 5.860 -4.409 -6.259 1.00 94.69 167 CYS A C 1
ATOM 1294 O O . CYS A 1 167 ? 5.559 -3.387 -5.639 1.00 94.69 167 CYS A O 1
ATOM 1296 N N . GLN A 1 168 ? 6.642 -5.359 -5.738 1.00 95.94 168 GLN A N 1
ATOM 1297 C CA . GLN A 1 168 ? 7.383 -5.188 -4.493 1.00 95.94 168 GLN A CA 1
ATOM 1298 C C . GLN A 1 168 ? 8.775 -4.650 -4.797 1.00 95.94 168 GLN A C 1
ATOM 1300 O O . GLN A 1 168 ? 9.515 -5.238 -5.586 1.00 95.94 168 GLN A O 1
ATOM 1305 N N . ARG A 1 169 ? 9.153 -3.589 -4.092 1.00 93.50 169 ARG A N 1
ATOM 1306 C CA . ARG A 1 169 ? 10.498 -3.012 -4.108 1.00 93.50 169 ARG A CA 1
ATOM 1307 C C . ARG A 1 169 ? 10.966 -2.761 -2.677 1.00 93.50 169 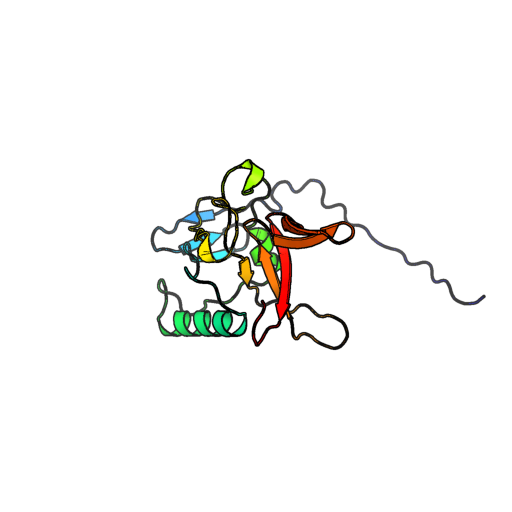ARG A C 1
ATOM 1309 O O . ARG A 1 169 ? 10.277 -3.116 -1.716 1.00 93.50 169 ARG A O 1
ATOM 1316 N N . SER A 1 170 ? 12.162 -2.211 -2.533 1.00 93.44 170 SER A N 1
ATOM 1317 C CA . SER A 1 170 ? 12.716 -1.839 -1.239 1.00 93.44 170 SER A CA 1
ATOM 1318 C C . SER A 1 170 ? 13.679 -0.679 -1.371 1.00 93.44 170 SER A C 1
ATOM 1320 O O . SER A 1 170 ? 14.469 -0.688 -2.309 1.00 93.44 170 SER A O 1
ATOM 1322 N N . ASP A 1 171 ? 13.678 0.203 -0.380 1.00 92.12 171 ASP A N 1
ATOM 1323 C CA . ASP A 1 171 ? 14.599 1.335 -0.274 1.00 92.12 171 ASP A CA 1
ATOM 1324 C C . ASP A 1 171 ? 15.167 1.413 1.158 1.00 92.12 171 ASP A C 1
ATOM 1326 O O . ASP A 1 171 ? 14.654 0.730 2.064 1.00 92.12 171 ASP A O 1
ATOM 1330 N N . PRO A 1 172 ? 16.258 2.173 1.379 1.00 92.00 172 PRO A N 1
ATOM 1331 C CA . PRO A 1 172 ? 16.874 2.318 2.693 1.00 92.00 172 PRO A CA 1
ATOM 1332 C C . PRO A 1 172 ? 15.881 2.796 3.755 1.00 92.00 172 PRO A C 1
ATOM 1334 O O . PRO A 1 172 ? 15.013 3.631 3.508 1.00 92.00 172 PRO A O 1
ATOM 1337 N N . LYS A 1 173 ? 16.034 2.291 4.979 1.00 90.25 173 LYS A N 1
ATOM 1338 C CA . LYS A 1 173 ? 15.193 2.672 6.123 1.00 90.25 173 LYS A CA 1
ATOM 1339 C C . LYS A 1 173 ? 15.406 4.112 6.580 1.00 90.25 173 LYS A C 1
ATOM 1341 O O . LYS A 1 173 ? 14.517 4.683 7.197 1.00 90.25 173 LYS A O 1
ATOM 1346 N N . SER A 1 174 ? 16.582 4.662 6.303 1.00 85.94 174 SER A N 1
ATOM 1347 C CA . SER A 1 174 ? 17.040 5.961 6.784 1.00 85.94 174 SER A CA 1
ATOM 1348 C C . SER A 1 174 ? 17.738 6.724 5.668 1.00 85.94 174 SER A C 1
ATOM 1350 O O . SER A 1 174 ? 18.420 6.110 4.844 1.00 85.94 174 SER A O 1
ATOM 1352 N N . GLY A 1 175 ? 17.684 8.052 5.727 1.00 79.81 175 GLY A N 1
ATOM 1353 C CA . GLY A 1 175 ? 18.326 8.922 4.748 1.00 79.81 175 GLY A CA 1
ATOM 1354 C C . GLY A 1 175 ? 17.413 9.245 3.570 1.00 79.81 175 GLY A C 1
ATOM 1355 O O . GLY A 1 175 ? 16.190 9.228 3.701 1.00 79.81 175 GLY A O 1
ATOM 1356 N N . ASP A 1 176 ? 18.030 9.593 2.447 1.00 71.81 176 ASP A N 1
ATOM 1357 C CA . ASP A 1 176 ? 17.331 9.967 1.224 1.00 71.81 176 ASP A CA 1
ATOM 1358 C C . ASP A 1 176 ? 17.211 8.738 0.303 1.00 71.81 176 ASP A C 1
ATOM 1360 O O . ASP A 1 176 ? 18.245 8.167 -0.055 1.00 71.81 176 ASP A O 1
ATOM 1364 N N . PRO A 1 177 ? 15.989 8.282 -0.025 1.00 60.19 177 PRO A N 1
ATOM 1365 C CA . PRO A 1 177 ? 15.774 7.164 -0.938 1.00 60.19 177 PRO A CA 1
ATOM 1366 C C . PRO A 1 177 ? 15.879 7.551 -2.430 1.00 60.19 177 PRO A C 1
ATOM 1368 O O . PRO A 1 177 ? 15.619 6.688 -3.268 1.00 60.19 177 PRO A O 1
ATOM 1371 N N . THR A 1 178 ? 16.202 8.812 -2.766 1.00 52.91 178 THR A N 1
ATOM 1372 C CA . THR A 1 178 ? 16.288 9.313 -4.157 1.00 52.91 178 THR A CA 1
ATOM 1373 C C . THR A 1 178 ? 17.506 8.843 -4.952 1.00 52.91 178 THR A C 1
ATOM 1375 O O . THR A 1 178 ? 18.607 8.655 -4.380 1.00 52.91 178 THR A O 1
#

Radius of gyration: 19.06 Å; Cα contacts (8 Å, |Δi|>4): 304; chains: 1; bounding box: 51×56×45 Å